Protein AF-A0A5C6BXF2-F1 (afdb_monomer_lite)

Secondary structure (DSSP, 8-state):
-----TTTTTTTT-TTS-TT--SSS-BGGGEE-SS--GGGGGT------TT--EEEEEETTTTEEEEEEPPHHHHHHHHHHHHHHHHHHTSPPPTTSBSSB-TTS-BSS-TT-TTTTHHHHHHHHHHHHHHHHHS-TTSS----GGG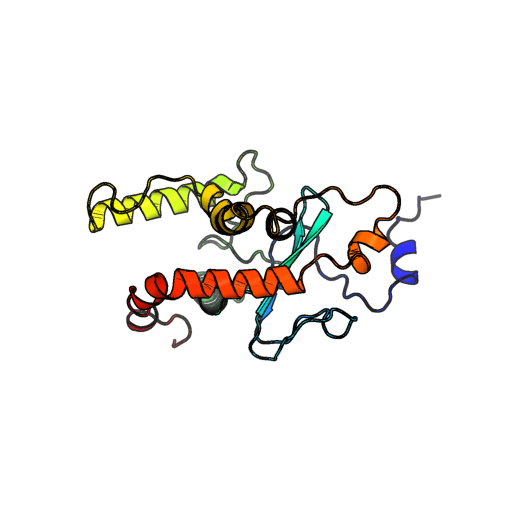GGHHHHHHHHTSGGGHHHHHHHTT-S---TT-HHIIIIIS--SHHHHHHHHHHHHHHHHHHHHTS--GGGT--TT--

Foldseek 3Di:
DDDDDPVVVVCVPDVPDPPPPDPDAAFVVQKDAQAFDPCPVVPQPADGGSHWIKGWDQDNVASFIAMETADPVRVLVLVLLQLVLCVLCVHHDDRPQHSDADSVRHHLQDPPDPCRNVSVQVVVQVVVVVCCVVVHHPPDDNDTPVCVLCVLLVVQVVDVVRNLLSCNSSSHDHQDPVDNCCNRPNPPSVVNVNHVSVVVVVVVCVVVVVPDPDPVVVDDSVVD

Organism: NCBI:txid2714739

pLDDT: mean 76.27, std 19.03, range [28.67, 95.69]

Structure (mmCIF, N/CA/C/O backbone):
data_AF-A0A5C6BXF2-F1
#
_entry.id   AF-A0A5C6BXF2-F1
#
loop_
_atom_site.group_PDB
_atom_site.id
_atom_site.type_symbol
_atom_site.label_atom_id
_atom_site.label_alt_id
_atom_site.label_comp_id
_atom_site.label_asym_id
_atom_site.label_entity_id
_atom_site.label_seq_id
_atom_site.pdbx_PDB_ins_code
_atom_site.Cartn_x
_atom_site.Cartn_y
_atom_site.Cartn_z
_atom_site.occupancy
_atom_sit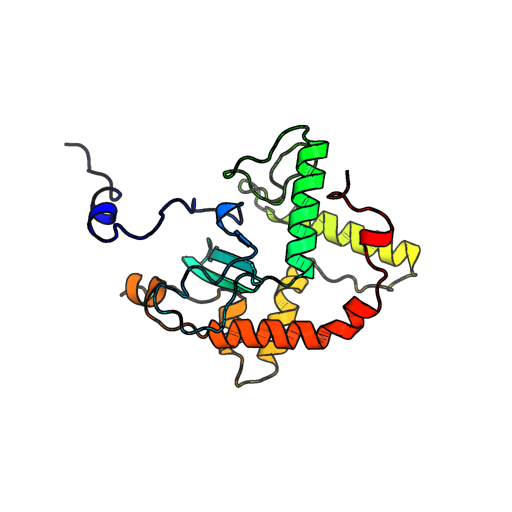e.B_iso_or_equiv
_atom_site.auth_seq_id
_atom_site.auth_comp_id
_atom_site.auth_asym_id
_atom_site.auth_atom_id
_atom_site.pdbx_PDB_model_num
ATOM 1 N N . MET A 1 1 ? 10.989 43.725 -12.428 1.00 33.06 1 MET A N 1
ATOM 2 C CA . MET A 1 1 ? 10.442 42.603 -13.225 1.00 33.06 1 MET A CA 1
ATOM 3 C C . MET A 1 1 ? 10.254 41.419 -12.292 1.00 33.06 1 MET A C 1
ATOM 5 O O . MET A 1 1 ? 11.215 41.108 -11.595 1.00 33.06 1 MET A O 1
ATOM 9 N N . PRO A 1 2 ? 9.061 40.811 -12.189 1.00 30.69 2 PRO A N 1
ATOM 10 C CA . PRO A 1 2 ? 8.882 39.664 -11.312 1.00 30.69 2 PRO A CA 1
ATOM 11 C C . PRO A 1 2 ? 9.532 38.418 -11.944 1.00 30.69 2 PRO A C 1
ATOM 13 O O . PRO A 1 2 ? 9.544 38.299 -13.173 1.00 30.69 2 PRO A O 1
ATOM 16 N N . PRO A 1 3 ? 10.082 37.493 -11.141 1.00 34.03 3 PRO A N 1
ATOM 17 C CA . PRO A 1 3 ? 10.634 36.247 -11.647 1.00 34.03 3 PRO A CA 1
ATOM 18 C C . PRO A 1 3 ? 9.481 35.325 -12.059 1.00 34.03 3 PRO A C 1
ATOM 20 O O . PRO A 1 3 ? 8.680 34.897 -11.229 1.00 34.03 3 PRO A O 1
ATOM 23 N N . GLY A 1 4 ? 9.394 35.046 -13.360 1.00 29.08 4 GLY A N 1
ATOM 24 C CA . GLY A 1 4 ? 8.495 34.041 -13.919 1.00 29.08 4 GLY A CA 1
ATOM 25 C C . GLY A 1 4 ? 8.751 32.685 -13.265 1.00 29.08 4 GLY A C 1
ATOM 26 O O . GLY A 1 4 ? 9.885 32.206 -13.227 1.00 29.08 4 GLY A O 1
ATOM 27 N N . SER A 1 5 ? 7.693 32.104 -12.711 1.00 35.91 5 SER A N 1
ATOM 28 C CA . SER A 1 5 ? 7.714 30.838 -11.995 1.00 35.91 5 SER A CA 1
ATOM 29 C C . SER A 1 5 ? 8.185 29.694 -12.897 1.00 35.91 5 SER A C 1
ATOM 31 O O . SER A 1 5 ? 7.810 29.570 -14.063 1.00 35.91 5 SER A O 1
ATOM 33 N N . SER A 1 6 ? 8.976 28.799 -12.313 1.00 38.53 6 SER A N 1
ATOM 34 C CA . SER A 1 6 ? 9.465 27.533 -12.875 1.00 38.53 6 SER A CA 1
ATOM 35 C C . SER A 1 6 ? 8.369 26.558 -13.343 1.00 38.53 6 SER A C 1
ATOM 37 O O . SER A 1 6 ? 8.683 25.510 -13.900 1.00 38.53 6 SER A O 1
ATOM 39 N N . LEU A 1 7 ? 7.096 26.911 -13.155 1.00 30.08 7 LEU A N 1
ATOM 40 C CA . LEU A 1 7 ? 5.918 26.172 -13.606 1.00 30.08 7 LEU A CA 1
ATOM 41 C C . LEU A 1 7 ? 5.683 26.297 -15.121 1.00 30.08 7 LEU A C 1
ATOM 43 O O . LEU A 1 7 ? 5.267 25.324 -15.741 1.00 30.08 7 LEU A O 1
ATOM 47 N N . ASN A 1 8 ? 6.030 27.431 -15.743 1.00 33.00 8 ASN A N 1
ATOM 48 C CA . ASN A 1 8 ? 5.707 27.678 -17.158 1.00 33.00 8 ASN A CA 1
ATOM 49 C C . ASN A 1 8 ? 6.619 26.952 -18.163 1.00 33.00 8 ASN A C 1
ATOM 51 O O . ASN A 1 8 ? 6.230 26.779 -19.309 1.00 33.00 8 ASN A O 1
ATOM 55 N N . ARG A 1 9 ? 7.814 26.490 -17.763 1.00 37.12 9 ARG A N 1
ATOM 56 C CA . ARG A 1 9 ? 8.707 25.721 -18.663 1.00 37.12 9 ARG A CA 1
ATOM 57 C C . ARG A 1 9 ? 8.464 24.209 -18.635 1.00 37.12 9 ARG A C 1
ATOM 59 O O . ARG A 1 9 ? 9.064 23.485 -19.419 1.00 37.12 9 ARG A O 1
ATOM 66 N N . LEU A 1 10 ? 7.618 23.719 -17.727 1.00 31.33 10 LEU A N 1
ATOM 67 C CA . LEU A 1 10 ? 7.317 22.289 -17.587 1.00 31.33 10 LEU A CA 1
ATOM 68 C C . LEU A 1 10 ? 6.048 21.874 -18.345 1.00 31.33 10 LEU A C 1
ATOM 70 O O . LEU A 1 10 ? 5.918 20.706 -18.700 1.00 31.33 10 LEU A O 1
ATOM 74 N N . SER A 1 11 ? 5.155 22.821 -18.645 1.00 32.53 11 SER A N 1
ATOM 75 C CA . SER A 1 11 ? 3.943 22.599 -19.443 1.00 32.53 11 SER A CA 1
ATOM 76 C C . SER A 1 11 ? 4.217 22.412 -20.938 1.00 32.53 11 SER A C 1
ATOM 78 O O . SER A 1 11 ? 3.457 21.728 -21.611 1.00 32.53 11 SER A O 1
ATOM 80 N N . GLU A 1 12 ? 5.302 22.986 -21.463 1.00 33.47 12 GLU A N 1
ATOM 81 C CA . GLU A 1 12 ? 5.635 22.917 -22.896 1.00 33.47 12 GLU A CA 1
ATOM 82 C C . GLU A 1 12 ? 6.301 21.593 -23.306 1.00 33.47 12 GLU A C 1
ATOM 84 O O . GLU A 1 12 ? 6.305 21.251 -24.484 1.00 33.47 12 GLU A O 1
ATOM 89 N N . ALA A 1 13 ? 6.836 20.818 -22.355 1.00 35.41 13 ALA A N 1
ATOM 90 C CA . ALA A 1 13 ? 7.603 19.608 -22.658 1.00 35.41 13 ALA A CA 1
ATOM 91 C C . ALA A 1 13 ? 6.793 18.295 -22.596 1.00 35.41 13 ALA A C 1
ATOM 93 O O . ALA A 1 13 ? 7.252 17.297 -23.143 1.00 35.41 13 ALA A O 1
ATOM 94 N N . TYR A 1 14 ? 5.616 18.261 -21.948 1.00 35.62 14 TYR A N 1
ATOM 95 C CA . TYR A 1 14 ? 4.889 17.002 -21.682 1.00 35.62 14 TYR A CA 1
ATOM 96 C C . TYR A 1 14 ? 3.354 17.170 -21.640 1.00 35.62 14 TYR A C 1
ATOM 98 O O . TYR A 1 14 ? 2.766 17.203 -20.557 1.00 35.62 14 TYR A O 1
ATOM 106 N N . PRO A 1 15 ? 2.673 17.240 -22.799 1.00 33.34 15 PRO A N 1
ATOM 107 C CA . PRO A 1 15 ? 1.217 17.413 -22.871 1.00 33.34 15 PRO A CA 1
ATOM 108 C C . PRO A 1 15 ? 0.394 16.153 -22.525 1.00 33.34 15 PRO A C 1
ATOM 110 O O . PRO A 1 15 ? -0.825 16.247 -22.415 1.00 33.34 15 PRO A O 1
ATOM 113 N N . SER A 1 16 ? 1.022 14.984 -22.345 1.00 34.75 16 SER A N 1
ATOM 114 C CA . SER A 1 16 ? 0.339 13.692 -22.150 1.00 34.75 16 SER A CA 1
ATOM 115 C C . SER A 1 16 ? 0.346 13.152 -20.715 1.00 34.75 16 SER A C 1
ATOM 117 O O . SER A 1 16 ? -0.236 12.100 -20.468 1.00 34.75 16 SER A O 1
ATOM 119 N N . VAL A 1 17 ? 0.971 13.845 -19.758 1.00 33.09 17 VAL A N 1
ATOM 120 C CA . VAL A 1 17 ? 1.009 13.406 -18.354 1.00 33.09 17 VAL A CA 1
ATOM 121 C C . VAL A 1 17 ? -0.112 14.111 -17.585 1.00 33.09 17 VAL A C 1
ATOM 123 O O . VAL A 1 17 ? -0.065 15.338 -17.474 1.00 33.09 17 VAL A O 1
ATOM 126 N N . PRO A 1 18 ? -1.100 13.400 -17.007 1.00 32.28 18 PRO A N 1
ATOM 127 C CA . PRO A 1 18 ? -2.081 14.013 -16.120 1.00 32.28 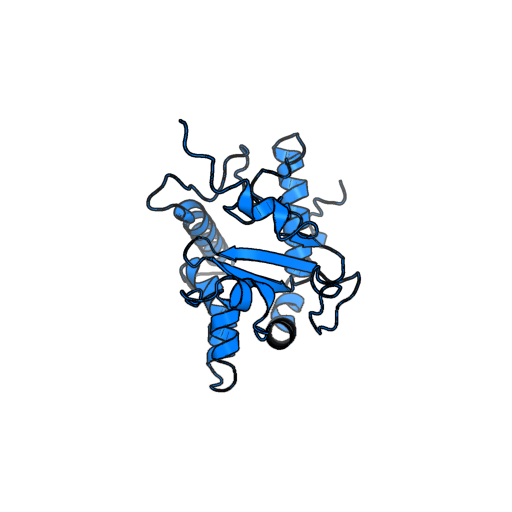18 PRO A CA 1
ATOM 128 C C . PRO A 1 18 ? -1.365 14.486 -14.848 1.00 32.28 18 PRO A C 1
ATOM 130 O O . PRO A 1 18 ? -1.091 13.719 -13.929 1.00 32.28 18 PRO A O 1
ATOM 133 N N . TRP A 1 19 ? -1.020 15.768 -14.780 1.00 33.59 19 TRP A N 1
ATOM 134 C CA . TRP A 1 19 ? -0.326 16.402 -13.653 1.00 33.59 19 TRP A CA 1
ATOM 135 C C . TRP A 1 19 ? -1.241 16.670 -12.443 1.00 33.59 19 TRP A C 1
ATOM 137 O O . TRP A 1 19 ? -1.036 17.621 -11.695 1.00 33.59 19 TRP A O 1
ATOM 147 N N . ALA A 1 20 ? -2.223 15.803 -12.195 1.00 28.67 20 ALA A N 1
ATOM 148 C CA . ALA A 1 20 ? -3.126 15.916 -11.051 1.00 28.67 20 ALA A CA 1
ATOM 149 C C . ALA A 1 20 ? -2.728 15.051 -9.843 1.00 28.67 20 ALA A C 1
ATOM 151 O O . ALA A 1 20 ? -3.487 14.998 -8.882 1.00 28.67 20 ALA A O 1
ATOM 152 N N . MET A 1 21 ? -1.550 14.414 -9.829 1.00 30.58 21 MET A N 1
ATOM 153 C CA . MET A 1 21 ? -1.022 13.895 -8.563 1.00 30.58 21 MET A CA 1
ATOM 154 C C . MET A 1 21 ? -0.411 15.050 -7.782 1.00 30.58 21 MET A C 1
ATOM 156 O O . MET A 1 21 ? 0.752 15.423 -7.978 1.00 30.58 21 MET A O 1
ATOM 160 N N . SER A 1 22 ? -1.230 15.623 -6.898 1.00 31.75 22 SER A N 1
ATOM 161 C CA . SER A 1 22 ? -0.747 16.449 -5.804 1.00 31.75 22 SER A CA 1
ATOM 162 C C . SER A 1 22 ? 0.415 15.709 -5.159 1.00 31.75 22 SER A C 1
ATOM 164 O O . SER A 1 22 ? 0.290 14.577 -4.691 1.00 31.75 22 SER A O 1
ATOM 166 N N . GLN A 1 23 ? 1.576 16.357 -5.130 1.00 39.84 23 GLN A N 1
ATOM 167 C CA . GLN A 1 23 ? 2.623 15.941 -4.217 1.00 39.84 23 GLN A CA 1
ATOM 168 C C . GLN A 1 23 ? 1.985 15.863 -2.826 1.00 39.84 23 GLN A C 1
ATOM 170 O O . GLN A 1 23 ? 1.147 16.697 -2.488 1.00 39.84 23 GLN A O 1
ATOM 175 N N . HIS A 1 24 ? 2.382 14.852 -2.055 1.00 46.56 24 HIS A N 1
ATOM 176 C CA . HIS A 1 24 ? 1.917 14.539 -0.702 1.00 46.56 24 HIS A CA 1
ATOM 177 C C . HIS A 1 24 ? 0.748 13.526 -0.622 1.00 46.56 24 HIS A C 1
ATOM 179 O O . HIS A 1 24 ? -0.410 13.912 -0.571 1.00 46.56 24 HIS A O 1
ATOM 185 N N . HIS A 1 25 ? 1.113 12.277 -0.288 1.00 51.12 25 HIS A N 1
ATOM 186 C CA . HIS A 1 25 ? 0.273 11.198 0.279 1.00 51.12 25 HIS A CA 1
ATOM 187 C C . HIS A 1 25 ? -0.447 10.295 -0.723 1.00 51.12 25 HIS A C 1
ATOM 189 O O . HIS A 1 25 ? -0.642 10.654 -1.871 1.00 51.12 25 HIS A O 1
ATOM 195 N N . VAL A 1 26 ? -0.802 9.088 -0.261 1.00 51.53 26 VAL A N 1
ATOM 196 C CA . VAL A 1 26 ? -1.759 8.220 -0.957 1.00 51.53 26 VAL A CA 1
ATOM 197 C C . VAL A 1 26 ? -3.137 8.857 -0.766 1.00 51.53 26 VAL A C 1
ATOM 199 O O . VAL A 1 26 ? -3.768 8.718 0.289 1.00 51.53 26 VAL A O 1
ATOM 202 N N . ASP A 1 27 ? -3.529 9.667 -1.738 1.00 62.91 27 ASP A N 1
ATOM 203 C CA . ASP A 1 27 ? -4.897 10.131 -1.935 1.00 62.91 27 ASP A CA 1
ATOM 204 C C . ASP A 1 27 ? -5.615 9.199 -2.926 1.00 62.91 27 ASP A C 1
ATOM 206 O O . ASP A 1 27 ? -5.062 8.181 -3.350 1.00 62.91 27 ASP A O 1
ATOM 210 N N . GLU A 1 28 ? -6.864 9.506 -3.273 1.00 57.78 28 GLU A N 1
ATOM 211 C CA . GLU A 1 28 ? -7.611 8.683 -4.233 1.00 57.78 28 GLU A CA 1
ATOM 212 C C . GLU A 1 28 ? -6.954 8.637 -5.620 1.00 57.78 28 GLU A C 1
ATOM 214 O O . GLU A 1 28 ? -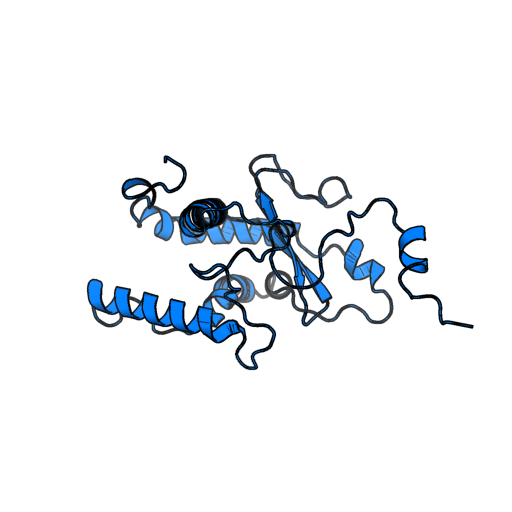7.154 7.673 -6.355 1.00 57.78 28 GLU A O 1
ATOM 219 N N . THR A 1 29 ? -6.138 9.634 -5.974 1.00 66.00 29 THR A N 1
ATOM 220 C CA . THR A 1 29 ? -5.470 9.711 -7.282 1.00 66.00 29 THR A CA 1
ATOM 221 C C . THR A 1 29 ? -4.277 8.765 -7.396 1.00 66.00 29 THR A C 1
ATOM 223 O O . THR A 1 29 ? -3.859 8.433 -8.504 1.00 66.00 29 THR A O 1
ATOM 226 N N . ALA A 1 30 ? -3.761 8.282 -6.263 1.00 79.06 30 ALA A N 1
ATOM 227 C CA . ALA A 1 30 ? -2.701 7.282 -6.217 1.00 79.06 30 ALA A CA 1
ATOM 228 C C . ALA A 1 30 ? -3.203 5.852 -6.493 1.00 79.06 30 ALA A C 1
ATOM 230 O O . ALA A 1 30 ? -2.382 4.943 -6.623 1.00 79.06 30 ALA A O 1
ATOM 231 N N . LEU A 1 31 ? -4.522 5.631 -6.556 1.00 87.81 31 LEU A N 1
ATOM 232 C CA . LEU A 1 31 ? -5.121 4.323 -6.809 1.00 87.81 31 LEU A CA 1
ATOM 233 C C . LEU A 1 31 ? -5.647 4.193 -8.235 1.00 87.81 31 LEU A C 1
ATOM 235 O O . LEU A 1 31 ? -6.328 5.069 -8.759 1.00 87.81 31 LEU A O 1
ATOM 239 N N . SER A 1 32 ? -5.408 3.033 -8.835 1.00 90.69 32 SER A N 1
ATOM 240 C CA . SER A 1 32 ? -5.998 2.636 -10.113 1.00 90.69 32 SER A CA 1
ATOM 241 C C . SER A 1 32 ? -6.608 1.254 -9.936 1.00 90.69 32 SER A C 1
ATOM 243 O O . SER A 1 32 ? -5.912 0.250 -10.045 1.00 90.69 32 SER A O 1
ATOM 245 N N . LEU A 1 33 ? -7.887 1.208 -9.557 1.00 92.31 33 LEU A N 1
ATOM 246 C CA . LEU A 1 33 ? -8.601 -0.037 -9.256 1.00 92.31 33 LEU A CA 1
ATOM 247 C C . LEU A 1 33 ? -9.282 -0.595 -10.509 1.00 92.31 33 LEU A C 1
ATOM 249 O O . LEU A 1 33 ? -9.758 0.198 -11.322 1.00 92.31 33 LEU A O 1
ATOM 253 N N . HIS A 1 34 ? -9.355 -1.926 -10.604 1.00 94.81 34 HIS A N 1
ATOM 254 C CA . HIS A 1 34 ? -10.053 -2.697 -11.649 1.00 94.81 34 HIS A CA 1
ATOM 255 C C . HIS A 1 34 ? -9.762 -2.195 -13.065 1.00 94.81 34 HIS A C 1
ATOM 257 O O . HIS A 1 34 ? -10.667 -1.820 -13.806 1.00 94.81 34 HIS A O 1
ATOM 263 N N . GLN A 1 35 ? -8.473 -2.101 -13.390 1.00 94.00 35 GLN A N 1
ATOM 264 C CA . GLN A 1 35 ? -7.998 -1.659 -14.696 1.00 94.00 35 GLN A CA 1
ATOM 265 C C . GLN A 1 35 ? -6.556 -2.125 -14.955 1.00 94.00 35 GLN A C 1
ATOM 267 O O . GLN A 1 35 ? -5.786 -2.337 -14.005 1.00 94.00 35 GLN A O 1
ATOM 272 N N . PRO A 1 36 ? -6.134 -2.202 -16.231 1.00 92.69 36 PRO A N 1
ATOM 273 C CA . PRO A 1 36 ? -4.745 -2.445 -16.570 1.00 92.69 36 PRO A CA 1
ATOM 274 C C . PRO A 1 36 ? -3.831 -1.363 -15.988 1.00 92.69 36 PRO A C 1
ATOM 276 O O . PRO A 1 36 ? -4.247 -0.217 -15.803 1.00 92.69 36 PRO A O 1
ATOM 279 N N . HIS A 1 37 ? -2.564 -1.698 -15.738 1.00 89.94 37 HIS A N 1
ATOM 280 C CA . HIS A 1 37 ? -1.601 -0.730 -15.212 1.00 89.94 37 HIS A CA 1
ATOM 281 C C . HIS A 1 37 ? -1.559 0.535 -16.090 1.00 89.94 37 HIS A C 1
ATOM 283 O O . HIS A 1 37 ? -1.410 0.406 -17.310 1.00 89.94 37 HIS A O 1
ATOM 289 N N . PRO A 1 38 ? -1.603 1.753 -15.512 1.00 86.50 38 PRO A N 1
ATOM 290 C CA . PRO A 1 38 ? -1.659 2.997 -16.288 1.00 86.50 38 PRO A CA 1
ATOM 291 C C . PRO A 1 38 ? -0.557 3.112 -17.352 1.00 86.50 38 PRO A C 1
ATOM 293 O O . PRO A 1 38 ? -0.821 3.451 -18.501 1.00 86.50 38 PRO A O 1
ATOM 296 N N . TRP A 1 39 ? 0.669 2.718 -17.001 1.00 84.38 39 TRP A N 1
ATOM 297 C CA . TRP A 1 39 ? 1.819 2.726 -17.914 1.00 84.38 39 TRP A CA 1
ATOM 298 C C . TRP A 1 39 ? 1.913 1.555 -18.903 1.00 84.38 39 TRP A C 1
ATOM 300 O O . TRP A 1 39 ? 2.827 1.550 -19.725 1.00 84.38 39 TRP A O 1
ATOM 310 N N . ALA A 1 40 ? 1.001 0.576 -18.886 1.00 82.19 40 ALA A N 1
ATOM 311 C CA . ALA A 1 40 ? 1.031 -0.521 -19.863 1.00 82.19 40 ALA A CA 1
ATOM 312 C C . ALA A 1 40 ? 0.892 0.005 -21.306 1.00 82.19 40 ALA A C 1
ATOM 314 O O . ALA A 1 40 ? 1.541 -0.485 -22.224 1.00 82.19 40 ALA A O 1
ATOM 315 N N . LYS A 1 41 ? 0.105 1.074 -21.496 1.00 75.56 41 LYS A N 1
ATOM 316 C CA . LYS A 1 41 ? -0.050 1.769 -22.788 1.00 75.56 41 LYS A CA 1
ATOM 317 C C . LYS A 1 41 ? 1.120 2.703 -23.126 1.00 75.56 41 LYS A C 1
ATOM 319 O O . LYS A 1 41 ? 1.213 3.170 -24.255 1.00 75.56 41 LYS A O 1
ATOM 324 N N . GLU A 1 42 ? 1.997 2.974 -22.162 1.00 73.12 42 GLU A N 1
ATOM 325 C CA . GLU A 1 42 ? 3.150 3.878 -22.281 1.00 73.12 42 GLU A CA 1
ATOM 326 C C . GLU A 1 42 ? 4.475 3.117 -22.489 1.00 73.12 42 GLU A C 1
ATOM 328 O O . GLU A 1 42 ? 5.543 3.722 -22.476 1.00 73.12 42 GLU A O 1
ATOM 333 N N . GLY A 1 43 ? 4.416 1.795 -22.699 1.00 71.00 43 GLY A N 1
ATOM 334 C CA . GLY A 1 43 ? 5.585 0.954 -22.983 1.00 71.00 43 GLY A CA 1
ATOM 335 C C . GLY A 1 43 ? 6.095 0.133 -21.798 1.00 71.00 43 GLY A C 1
ATOM 336 O O . GLY A 1 43 ? 7.132 -0.514 -21.918 1.00 71.00 43 GLY A O 1
ATOM 337 N N . LEU A 1 44 ? 5.387 0.116 -20.662 1.00 78.25 44 LEU A N 1
ATOM 338 C CA . LEU A 1 44 ? 5.697 -0.823 -19.585 1.00 78.25 44 LEU A CA 1
ATOM 339 C C . LEU A 1 44 ? 5.276 -2.242 -19.996 1.00 78.25 44 LEU A C 1
ATOM 341 O O . LEU A 1 44 ? 4.089 -2.566 -20.020 1.00 78.25 44 LEU A O 1
ATOM 345 N N . GLU A 1 45 ? 6.258 -3.095 -20.278 1.00 82.62 45 GLU A N 1
ATOM 346 C CA . GLU A 1 45 ? 6.055 -4.492 -20.675 1.00 82.62 45 GLU A CA 1
ATOM 347 C C . GLU A 1 45 ? 5.679 -5.369 -19.470 1.00 82.62 45 GLU A C 1
ATOM 349 O O . GLU A 1 45 ? 6.515 -6.043 -18.866 1.00 82.62 45 GLU A O 1
ATOM 354 N N . ILE A 1 46 ? 4.400 -5.344 -19.093 1.00 86.50 46 ILE A N 1
ATOM 355 C CA . ILE A 1 46 ? 3.834 -6.212 -18.056 1.00 86.50 46 ILE A CA 1
ATOM 356 C C . ILE A 1 46 ? 2.562 -6.899 -18.549 1.00 86.50 46 ILE A C 1
ATOM 358 O O . ILE A 1 46 ? 1.795 -6.338 -19.330 1.00 86.50 46 ILE A O 1
ATOM 362 N N . ALA A 1 47 ? 2.294 -8.097 -18.031 1.00 86.81 47 ALA A N 1
ATOM 363 C CA . ALA A 1 47 ? 0.981 -8.711 -18.160 1.00 86.81 47 ALA A CA 1
ATOM 364 C C . ALA A 1 47 ? 0.016 -8.028 -17.179 1.00 86.81 47 ALA A C 1
ATOM 366 O O . ALA A 1 47 ? 0.188 -8.142 -15.963 1.00 86.81 47 ALA A O 1
ATOM 367 N N . SER A 1 48 ? -0.975 -7.306 -17.706 1.00 90.00 48 SER A N 1
ATOM 368 C CA . SER A 1 48 ? -2.007 -6.647 -16.907 1.00 90.00 48 SER A CA 1
ATOM 369 C C . SER A 1 48 ? -3.376 -6.677 -17.590 1.00 90.00 48 SER A C 1
ATOM 371 O O . SER A 1 48 ? -3.456 -6.711 -18.818 1.00 90.00 48 SER A O 1
ATOM 373 N N . CYS A 1 49 ? -4.451 -6.686 -16.802 1.00 91.50 49 CYS A N 1
ATOM 374 C CA . CYS A 1 49 ? -5.831 -6.797 -17.268 1.00 91.50 49 CYS A CA 1
ATOM 375 C C . CYS A 1 49 ? -6.810 -5.939 -16.446 1.00 91.50 49 CYS A C 1
ATOM 377 O O . CYS A 1 49 ? -6.446 -5.348 -15.434 1.00 91.50 49 CYS A O 1
ATOM 379 N N . GLU A 1 50 ? -8.078 -5.917 -16.865 1.00 92.06 50 GLU A N 1
ATOM 380 C CA . GLU A 1 50 ? -9.172 -5.164 -16.222 1.00 92.06 50 GLU A CA 1
ATOM 381 C C . GLU A 1 50 ? -9.488 -5.608 -14.781 1.00 92.06 50 GLU A C 1
ATOM 383 O O . GLU A 1 50 ? -10.186 -4.909 -14.059 1.00 92.06 50 GLU A O 1
ATOM 388 N N . ASN A 1 51 ? -8.957 -6.746 -14.328 1.00 92.88 51 ASN A N 1
ATOM 389 C CA . ASN A 1 51 ? -9.128 -7.208 -12.948 1.00 92.88 51 ASN A CA 1
ATOM 390 C C . ASN A 1 51 ? -7.966 -6.798 -12.030 1.00 92.88 51 ASN A C 1
ATOM 392 O O . ASN A 1 51 ? -8.003 -7.079 -10.831 1.00 92.88 51 ASN A O 1
ATOM 396 N N . ASP A 1 52 ? -6.920 -6.165 -12.566 1.00 95.06 52 ASP A N 1
ATOM 397 C CA . ASP A 1 52 ? -5.806 -5.703 -11.747 1.00 95.06 52 ASP A CA 1
ATOM 398 C C . ASP A 1 52 ? -6.138 -4.409 -11.015 1.00 95.06 52 ASP A C 1
ATOM 400 O O . ASP A 1 52 ? -7.016 -3.634 -11.389 1.00 95.06 52 ASP A O 1
ATOM 404 N N . SER A 1 53 ? -5.403 -4.164 -9.936 1.00 95.69 53 SER A N 1
ATOM 405 C CA . SER A 1 53 ? -5.471 -2.916 -9.193 1.00 95.69 53 SER A CA 1
ATOM 406 C C . SER A 1 53 ? -4.075 -2.482 -8.782 1.00 95.69 53 SER A C 1
ATOM 408 O O . SER A 1 53 ? -3.214 -3.309 -8.482 1.00 95.69 53 SER A O 1
ATOM 410 N N . TRP A 1 54 ? -3.852 -1.175 -8.754 1.00 93.81 54 TRP A N 1
ATOM 411 C CA . TRP A 1 54 ? -2.524 -0.590 -8.625 1.00 93.81 54 TRP A CA 1
ATOM 412 C C . TRP A 1 54 ? -2.521 0.566 -7.636 1.00 93.81 54 TRP A C 1
ATOM 414 O O . TRP A 1 54 ? -3.504 1.296 -7.501 1.00 93.81 54 TRP A O 1
ATOM 424 N N . CYS A 1 55 ? -1.385 0.745 -6.970 1.00 91.44 55 CYS A N 1
ATOM 425 C CA . CYS A 1 55 ? -1.068 1.949 -6.218 1.00 91.44 55 CYS A CA 1
ATOM 426 C C . CYS A 1 55 ? 0.248 2.517 -6.739 1.00 91.44 55 CYS A C 1
ATOM 428 O O . CYS A 1 55 ? 1.239 1.789 -6.824 1.00 91.44 55 CYS A O 1
ATOM 430 N N . GLY A 1 56 ? 0.258 3.800 -7.086 1.00 86.75 56 GLY A N 1
ATOM 431 C CA . GLY A 1 56 ? 1.417 4.474 -7.655 1.00 86.75 56 GLY A CA 1
ATOM 432 C C . GLY A 1 56 ? 1.578 5.878 -7.102 1.00 86.75 56 GLY A C 1
ATOM 433 O O . GLY A 1 56 ? 0.632 6.658 -7.104 1.00 86.75 56 GLY A O 1
ATOM 434 N N . PHE A 1 57 ? 2.776 6.217 -6.624 1.00 80.56 57 PHE A N 1
ATOM 435 C CA . PHE A 1 57 ? 3.084 7.579 -6.178 1.00 80.56 57 PHE A CA 1
ATOM 436 C C . PHE A 1 57 ? 4.593 7.864 -6.129 1.00 80.56 57 PHE A C 1
ATOM 438 O O . PHE A 1 57 ? 5.436 6.963 -6.098 1.00 80.56 57 PHE A O 1
ATOM 445 N N . LEU A 1 58 ? 4.949 9.153 -6.079 1.00 77.06 58 LEU A N 1
ATOM 446 C CA . LEU A 1 58 ? 6.310 9.610 -5.785 1.00 77.06 58 LEU A CA 1
ATOM 447 C C . LEU A 1 58 ? 6.540 9.638 -4.274 1.00 77.06 58 LEU A C 1
ATOM 449 O O . LEU A 1 58 ? 5.845 10.337 -3.536 1.00 77.06 58 LEU A O 1
ATOM 453 N N . ARG A 1 59 ? 7.547 8.905 -3.796 1.00 74.88 59 ARG A N 1
ATOM 454 C CA . ARG A 1 59 ? 7.881 8.855 -2.373 1.00 74.88 59 ARG A CA 1
ATOM 455 C C . ARG A 1 59 ? 8.443 10.207 -1.901 1.00 74.88 59 ARG A C 1
ATOM 457 O O . ARG A 1 59 ? 9.570 10.525 -2.266 1.00 74.88 59 ARG A O 1
ATOM 464 N N . PRO A 1 60 ? 7.790 10.937 -0.977 1.00 69.62 60 PRO A N 1
ATOM 465 C CA . PRO A 1 60 ? 8.171 12.321 -0.655 1.00 69.62 60 PRO A CA 1
ATOM 466 C C . PRO A 1 60 ? 9.593 12.513 -0.116 1.00 69.62 60 PRO A C 1
ATOM 468 O O . PRO A 1 60 ? 10.196 13.562 -0.285 1.00 69.62 60 PRO A O 1
ATOM 471 N N . LYS A 1 61 ? 10.142 11.509 0.578 1.00 71.62 61 LYS A N 1
ATOM 472 C CA . LYS A 1 61 ? 11.493 11.599 1.155 1.00 71.62 61 LYS A CA 1
ATOM 473 C C . LYS A 1 61 ? 12.598 11.392 0.110 1.00 71.62 61 LYS A C 1
ATOM 475 O O . LYS A 1 61 ? 13.736 11.767 0.366 1.00 71.62 61 LYS A O 1
ATOM 480 N N . THR A 1 62 ? 12.304 10.722 -1.000 1.00 69.69 62 THR A N 1
ATOM 481 C CA . THR A 1 62 ? 13.321 10.323 -1.984 1.00 69.69 62 THR A CA 1
ATOM 482 C C . THR A 1 62 ? 12.988 10.740 -3.405 1.00 69.69 62 THR A C 1
ATOM 484 O O . THR A 1 62 ? 13.821 10.513 -4.263 1.00 69.69 62 THR A O 1
ATOM 487 N N . ASP A 1 63 ? 11.804 11.287 -3.684 1.00 71.69 63 ASP A N 1
ATOM 488 C CA . ASP A 1 63 ? 11.275 11.541 -5.035 1.00 71.69 63 ASP A CA 1
ATOM 489 C C . ASP A 1 63 ? 11.346 10.321 -5.966 1.00 71.69 63 ASP A C 1
ATOM 491 O O . ASP A 1 63 ? 11.341 10.422 -7.192 1.00 71.69 63 ASP A O 1
ATOM 495 N N . VAL A 1 64 ? 11.425 9.136 -5.366 1.00 76.88 64 VAL A N 1
ATOM 496 C CA . VAL A 1 64 ? 11.475 7.866 -6.071 1.00 76.88 64 VAL A CA 1
ATOM 497 C C . VAL A 1 64 ? 10.047 7.450 -6.380 1.00 76.88 64 VAL A C 1
ATOM 499 O O . VAL A 1 64 ? 9.233 7.330 -5.465 1.00 76.88 64 VAL A O 1
ATOM 502 N N . VAL A 1 65 ? 9.758 7.205 -7.657 1.00 80.50 65 VAL A N 1
ATOM 503 C CA . VAL A 1 65 ? 8.488 6.602 -8.059 1.00 80.50 65 VAL A CA 1
ATOM 504 C C . VAL A 1 65 ? 8.418 5.157 -7.581 1.00 80.50 65 VAL A C 1
ATOM 506 O O . VAL A 1 65 ? 9.388 4.403 -7.706 1.00 80.50 65 VAL A O 1
ATOM 509 N N . GLY A 1 66 ? 7.280 4.802 -6.999 1.00 84.38 66 GLY A N 1
ATOM 510 C CA . GLY A 1 66 ? 6.933 3.440 -6.640 1.00 84.38 66 GLY A CA 1
ATOM 511 C C . GLY A 1 66 ? 5.591 3.071 -7.246 1.00 84.38 66 GLY A C 1
ATOM 512 O O . GLY A 1 66 ? 4.675 3.893 -7.243 1.00 84.38 66 GLY A O 1
ATOM 513 N N . TRP A 1 67 ? 5.516 1.845 -7.750 1.00 89.31 67 TRP A N 1
ATOM 514 C CA . TRP A 1 67 ? 4.282 1.196 -8.162 1.00 89.31 67 TRP A CA 1
ATOM 515 C C . TRP A 1 67 ? 4.178 -0.151 -7.467 1.00 89.31 67 TRP A C 1
ATOM 517 O O . TRP A 1 67 ? 5.179 -0.850 -7.300 1.00 89.31 67 TRP A O 1
ATOM 527 N N . TRP A 1 68 ? 2.960 -0.502 -7.077 1.00 92.25 68 TRP A N 1
ATOM 528 C CA . TRP A 1 68 ? 2.640 -1.762 -6.425 1.00 92.25 68 TRP A CA 1
ATOM 529 C C . TRP A 1 68 ? 1.354 -2.325 -7.015 1.00 92.25 68 TRP A C 1
ATOM 531 O O . TRP A 1 68 ? 0.362 -1.604 -7.144 1.00 92.25 68 TRP A O 1
ATOM 541 N N . TRP A 1 69 ? 1.364 -3.621 -7.315 1.00 95.12 69 TRP A N 1
ATOM 542 C CA . TRP A 1 69 ? 0.138 -4.379 -7.535 1.00 95.12 69 TRP A CA 1
ATOM 543 C C . TRP A 1 69 ? -0.602 -4.514 -6.201 1.00 95.12 69 TRP A C 1
ATOM 545 O O . TRP A 1 69 ? 0.005 -4.844 -5.176 1.00 95.12 69 TRP A O 1
ATOM 555 N N . LEU A 1 70 ? -1.897 -4.215 -6.193 1.00 93.88 70 LEU A N 1
ATOM 556 C CA . LEU A 1 70 ? -2.753 -4.331 -5.021 1.00 93.88 70 LEU A CA 1
ATOM 557 C C . LEU A 1 70 ? -3.419 -5.697 -5.011 1.00 93.88 70 LEU A C 1
ATOM 559 O O . LEU A 1 70 ? -4.098 -6.082 -5.958 1.00 93.88 70 LEU A O 1
ATOM 563 N N . TRP A 1 71 ? -3.250 -6.411 -3.903 1.00 93.50 71 TRP A N 1
ATOM 564 C CA . TRP A 1 71 ? -3.897 -7.700 -3.706 1.00 93.50 71 TRP A CA 1
ATOM 565 C C . TRP A 1 71 ? -5.417 -7.537 -3.638 1.00 93.50 71 TRP A C 1
ATOM 567 O O . TRP A 1 71 ? -5.872 -6.528 -3.089 1.00 93.50 71 TRP A O 1
ATOM 577 N N . PRO A 1 72 ? -6.201 -8.528 -4.098 1.00 90.38 72 PRO A N 1
ATOM 578 C CA . PRO A 1 72 ? -7.659 -8.509 -3.985 1.00 90.38 72 PRO A CA 1
ATOM 579 C C . PRO A 1 72 ? -8.152 -8.175 -2.569 1.00 90.38 72 PRO A C 1
ATOM 581 O O . PRO A 1 72 ? -9.035 -7.336 -2.407 1.00 90.38 72 PRO A O 1
ATOM 584 N N . GLU A 1 73 ? -7.507 -8.731 -1.539 1.00 88.75 73 GLU A N 1
ATOM 585 C CA . GLU A 1 73 ? -7.803 -8.455 -0.129 1.00 88.75 73 GLU A CA 1
ATOM 586 C C . GLU A 1 73 ? -7.579 -6.976 0.219 1.00 88.75 73 GLU A C 1
ATOM 588 O O . GLU A 1 73 ? -8.376 -6.354 0.919 1.00 88.75 73 GLU A O 1
ATOM 593 N N . THR A 1 74 ? -6.500 -6.378 -0.295 1.00 89.38 74 THR A N 1
ATOM 594 C CA . THR A 1 74 ? -6.204 -4.953 -0.075 1.00 89.38 74 THR A CA 1
ATOM 595 C C . THR A 1 74 ? -7.229 -4.065 -0.775 1.00 89.38 74 THR A C 1
ATOM 597 O O . THR A 1 74 ? -7.691 -3.091 -0.183 1.00 89.38 74 THR A O 1
ATOM 600 N N . VAL A 1 75 ? -7.595 -4.398 -2.017 1.00 91.25 75 VAL A N 1
ATOM 601 C CA . VAL A 1 75 ? -8.606 -3.664 -2.795 1.00 91.25 75 VAL A CA 1
ATOM 602 C C . VAL A 1 75 ? -9.945 -3.681 -2.068 1.00 91.25 75 VAL A C 1
ATOM 604 O O . VAL A 1 75 ? -10.541 -2.625 -1.856 1.00 91.25 75 VAL A O 1
ATOM 607 N N . GLN A 1 76 ? -10.370 -4.860 -1.617 1.00 87.00 76 GLN A N 1
ATOM 608 C CA . GLN A 1 76 ? -11.604 -5.042 -0.866 1.00 87.00 76 GLN A CA 1
ATOM 609 C C . GLN A 1 76 ? -11.607 -4.201 0.421 1.00 87.00 76 GLN A C 1
ATOM 611 O O . GLN A 1 76 ? -12.524 -3.409 0.642 1.00 87.00 76 GLN A O 1
ATOM 616 N N . LEU A 1 77 ? -10.547 -4.282 1.235 1.00 86.88 77 LEU A N 1
ATOM 617 C CA . LEU A 1 77 ? -10.429 -3.496 2.470 1.00 86.88 77 LEU A CA 1
ATOM 618 C C . LEU A 1 77 ? -10.431 -1.984 2.215 1.00 86.88 77 LEU A C 1
ATOM 620 O O . LEU A 1 77 ? -11.003 -1.227 3.001 1.00 86.88 77 LEU A O 1
ATOM 624 N N . VAL A 1 78 ? -9.808 -1.529 1.126 1.00 87.62 78 VAL A N 1
ATOM 625 C CA . VAL A 1 78 ? -9.822 -0.122 0.707 1.00 87.62 78 VAL A CA 1
ATOM 626 C C . VAL A 1 78 ? -11.234 0.334 0.342 1.00 87.62 78 VAL A C 1
ATOM 628 O O . VAL A 1 78 ? -11.669 1.396 0.795 1.00 87.62 78 VAL A O 1
ATOM 631 N N . GLN A 1 79 ? -11.956 -0.460 -0.449 1.00 88.94 79 GLN A N 1
ATOM 632 C CA . GLN A 1 79 ? -13.326 -0.151 -0.859 1.00 88.94 79 GLN A CA 1
ATOM 633 C C . GLN A 1 79 ? -14.267 -0.105 0.350 1.00 88.94 79 GLN A C 1
ATOM 635 O O . GLN A 1 79 ? -15.038 0.844 0.498 1.00 88.94 79 GLN A O 1
ATOM 640 N N . TRP A 1 80 ? -14.143 -1.064 1.268 1.00 86.94 80 TRP A N 1
ATOM 641 C CA . TRP A 1 80 ? -14.897 -1.082 2.523 1.00 86.94 80 TRP A CA 1
ATOM 642 C C . TRP A 1 80 ? -14.607 0.112 3.399 1.00 86.94 80 TRP A C 1
ATOM 644 O O . TRP A 1 80 ? -15.527 0.749 3.909 1.00 86.94 80 TRP A O 1
ATOM 654 N N . TRP A 1 81 ? -13.323 0.411 3.578 1.00 86.06 81 TRP A N 1
ATOM 655 C CA . TRP A 1 81 ? -12.893 1.546 4.368 1.00 86.06 81 TRP A CA 1
ATOM 656 C C . TRP A 1 81 ? -13.509 2.839 3.836 1.00 86.06 81 TRP A C 1
ATOM 658 O O . TRP A 1 81 ? -14.039 3.621 4.623 1.00 86.06 81 TRP A O 1
ATOM 668 N N . LYS A 1 82 ? -13.487 3.042 2.513 1.00 87.62 82 LYS A N 1
ATOM 669 C CA . LYS A 1 82 ? -14.112 4.202 1.874 1.00 87.62 82 LYS A CA 1
ATOM 670 C C . LYS A 1 82 ? -15.613 4.259 2.167 1.00 87.62 82 LYS A C 1
ATOM 672 O O . LYS A 1 82 ? -16.067 5.256 2.722 1.00 87.62 82 LYS A O 1
ATOM 677 N N . ALA A 1 83 ? -16.356 3.192 1.876 1.00 88.38 83 ALA A N 1
ATOM 678 C CA . ALA A 1 83 ? -17.807 3.161 2.070 1.00 88.38 83 ALA A CA 1
ATOM 679 C C . ALA A 1 83 ? -18.217 3.386 3.539 1.00 88.38 83 ALA A C 1
ATOM 681 O O . ALA A 1 83 ? -19.101 4.189 3.846 1.00 88.38 83 ALA A O 1
ATOM 682 N N . ASP A 1 84 ? -17.539 2.722 4.477 1.00 87.19 84 ASP A N 1
ATOM 683 C CA . ASP A 1 84 ? -17.783 2.883 5.910 1.00 87.19 84 ASP A CA 1
ATOM 684 C C . ASP A 1 84 ? -17.450 4.296 6.406 1.00 87.19 84 ASP A C 1
ATOM 686 O O . ASP A 1 84 ? -18.196 4.870 7.208 1.00 87.19 84 ASP A O 1
ATOM 690 N N . LEU A 1 85 ? -16.365 4.886 5.909 1.00 87.81 85 LEU A N 1
ATOM 691 C CA . LEU A 1 85 ? -15.970 6.238 6.268 1.00 87.81 85 LEU A CA 1
ATOM 692 C C . LEU A 1 85 ? -16.955 7.280 5.723 1.00 87.81 85 LEU A C 1
ATOM 694 O O . LEU A 1 85 ? -17.370 8.153 6.483 1.00 87.81 85 LEU A O 1
ATOM 698 N N . GLU A 1 86 ? -17.387 7.172 4.466 1.00 91.06 86 GLU A N 1
ATOM 699 C CA . GLU A 1 86 ? -18.396 8.065 3.873 1.00 91.06 86 GLU A CA 1
ATOM 700 C C . GLU A 1 86 ? -19.720 8.013 4.643 1.00 91.06 86 GLU A C 1
ATOM 702 O O . GLU A 1 86 ? -20.291 9.056 4.978 1.00 91.06 86 GLU A O 1
ATOM 707 N N . ARG A 1 87 ? -20.159 6.809 5.032 1.00 89.81 87 ARG A N 1
ATOM 708 C CA . ARG A 1 87 ? -21.338 6.601 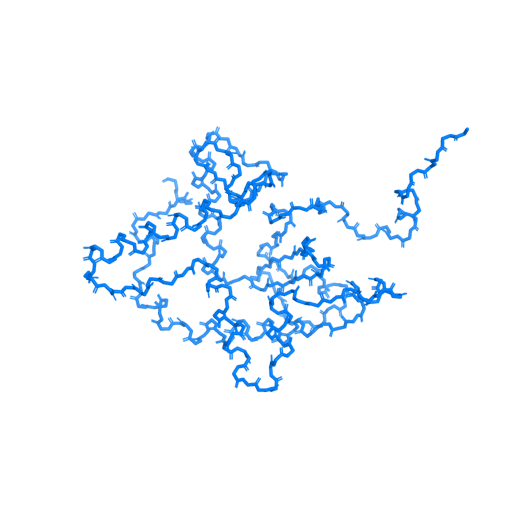5.886 1.00 89.81 87 ARG A CA 1
ATOM 709 C C . ARG A 1 87 ? -21.194 7.287 7.245 1.00 89.81 87 ARG A C 1
ATOM 711 O O . ARG A 1 87 ? -22.117 7.969 7.691 1.00 89.81 87 ARG A O 1
ATOM 718 N N . ARG A 1 88 ? -20.043 7.148 7.910 1.00 88.62 88 ARG A N 1
ATOM 719 C CA . ARG A 1 88 ? -19.784 7.785 9.218 1.00 88.62 88 ARG A CA 1
ATOM 720 C C . ARG A 1 88 ? -19.677 9.306 9.119 1.00 88.62 88 ARG A C 1
ATOM 722 O O . ARG A 1 88 ? -20.175 10.002 10.001 1.00 88.62 88 ARG A O 1
ATOM 729 N N . LEU A 1 89 ? -19.047 9.813 8.059 1.00 90.88 89 LEU A N 1
ATOM 730 C CA . LEU A 1 89 ? -18.901 11.247 7.798 1.00 90.88 89 LEU A CA 1
ATOM 731 C C . LEU A 1 89 ? -20.175 11.883 7.235 1.00 90.88 89 LEU A C 1
ATOM 733 O O . LEU A 1 89 ? -20.281 13.109 7.241 1.00 90.88 89 LEU A O 1
ATOM 737 N N . LYS A 1 90 ? -21.131 11.068 6.775 1.00 92.50 90 LYS A N 1
ATOM 738 C CA . LYS A 1 90 ? -22.381 11.491 6.130 1.00 92.50 90 LYS A CA 1
ATOM 739 C C . LYS A 1 90 ? -22.138 12.377 4.904 1.00 92.50 90 LYS A C 1
ATOM 741 O O . LYS A 1 90 ? -22.871 13.335 4.665 1.00 92.50 90 LYS A O 1
ATOM 746 N N . ARG A 1 91 ? -21.079 12.079 4.151 1.00 92.00 91 ARG A N 1
ATOM 747 C CA . ARG A 1 91 ? -20.713 12.754 2.899 1.00 92.00 91 ARG A CA 1
ATOM 748 C C . ARG A 1 91 ? -19.748 11.886 2.088 1.00 92.00 91 ARG A C 1
ATOM 750 O O . ARG A 1 91 ? -19.008 11.114 2.699 1.00 92.00 91 ARG A O 1
ATOM 757 N N . PRO A 1 92 ? -19.679 12.067 0.761 1.00 89.75 92 PRO A N 1
ATOM 758 C CA . PRO A 1 92 ? -18.616 11.468 -0.036 1.00 89.75 92 PRO A CA 1
ATOM 759 C C . PRO A 1 92 ? -17.237 12.016 0.363 1.00 89.75 92 PRO A C 1
ATOM 761 O O . PRO A 1 92 ? -17.112 13.158 0.843 1.00 89.75 92 PRO A O 1
ATOM 764 N N . LEU A 1 93 ? -16.200 11.206 0.149 1.00 86.25 93 LEU A N 1
ATOM 765 C CA . LEU A 1 93 ? -14.817 11.669 0.209 1.00 86.25 93 LEU A CA 1
ATOM 766 C C . LEU A 1 93 ? -14.519 12.527 -1.019 1.00 86.25 93 LEU A C 1
ATOM 768 O O . LEU A 1 93 ? -14.958 12.243 -2.133 1.00 86.25 93 LEU A O 1
ATOM 772 N N . LYS A 1 94 ? -13.780 13.614 -0.814 1.00 84.75 94 LYS A N 1
ATOM 773 C CA . LYS A 1 94 ? -13.261 14.420 -1.918 1.00 84.75 94 LYS A CA 1
ATOM 774 C C . LYS A 1 94 ? -12.012 13.737 -2.461 1.00 84.75 94 LYS A C 1
ATOM 776 O O . LYS A 1 94 ? -11.198 13.251 -1.684 1.00 84.75 94 LYS A O 1
ATOM 781 N N . SER A 1 95 ? -11.793 13.826 -3.767 1.00 77.88 95 SER A N 1
ATOM 782 C CA . SER A 1 95 ? -10.595 13.274 -4.418 1.00 77.88 95 SER A CA 1
ATOM 783 C C . SER A 1 95 ? -9.276 13.813 -3.848 1.00 77.88 95 SER A C 1
ATOM 785 O O . SER A 1 95 ? -8.267 13.119 -3.858 1.00 77.88 95 SER A O 1
ATOM 787 N N . SER A 1 96 ? -9.287 15.041 -3.318 1.00 78.62 96 SER A N 1
ATOM 788 C CA . SER A 1 96 ? -8.134 15.682 -2.673 1.00 78.62 96 SER A CA 1
ATOM 789 C C . SER A 1 96 ? -7.910 15.259 -1.215 1.00 78.62 96 SER A C 1
ATOM 791 O O . SER A 1 96 ? -6.965 15.723 -0.577 1.00 78.62 96 SER A O 1
ATOM 793 N N . GLU A 1 97 ? -8.827 14.493 -0.619 1.00 81.94 97 GLU A N 1
ATOM 794 C CA . GLU A 1 97 ? -8.666 13.988 0.742 1.00 81.94 97 GLU A CA 1
ATOM 795 C C . GLU A 1 97 ? -7.783 12.744 0.754 1.00 81.94 97 GLU A C 1
ATOM 797 O O . GLU A 1 97 ? -7.752 11.944 -0.180 1.00 81.94 97 GLU A O 1
ATOM 802 N N . ARG A 1 98 ? -7.058 12.554 1.859 1.00 80.88 98 ARG A N 1
ATOM 803 C CA . ARG A 1 98 ? -6.310 11.314 2.057 1.00 80.88 98 ARG A CA 1
ATOM 804 C C . ARG A 1 98 ? -7.274 10.177 2.298 1.00 80.88 98 ARG A C 1
ATOM 806 O O . ARG A 1 98 ? -8.283 10.344 2.972 1.00 80.88 98 ARG A O 1
ATOM 813 N N . MET A 1 99 ? -6.870 8.990 1.877 1.00 78.12 99 MET A N 1
ATOM 814 C CA . MET A 1 99 ? -7.662 7.791 2.114 1.00 78.12 99 MET A CA 1
ATOM 815 C C . MET A 1 99 ? -7.859 7.488 3.605 1.00 78.12 99 MET A C 1
ATOM 817 O O . MET A 1 99 ? -8.951 7.145 4.052 1.00 78.12 99 MET A O 1
ATOM 821 N N . LEU A 1 100 ? -6.794 7.602 4.404 1.00 85.12 100 LEU A N 1
ATOM 822 C CA . LEU A 1 100 ? -6.807 7.185 5.807 1.00 85.12 100 LEU A CA 1
ATOM 823 C C . LEU A 1 100 ? -7.128 8.375 6.716 1.00 85.12 100 LEU A C 1
ATOM 825 O O . LEU A 1 100 ? -6.231 9.105 7.153 1.00 85.12 100 LEU A O 1
ATOM 829 N N . LEU A 1 101 ? -8.420 8.546 7.007 1.00 87.62 101 LEU A N 1
ATOM 830 C CA . LEU A 1 101 ? -8.951 9.581 7.896 1.00 87.62 101 LEU A CA 1
ATOM 831 C C . LEU A 1 101 ? -9.395 9.016 9.257 1.00 87.62 101 LEU A C 1
ATOM 833 O O . LEU A 1 101 ? -9.541 7.814 9.473 1.00 87.62 101 LEU A O 1
ATOM 837 N N . THR A 1 102 ? -9.604 9.897 10.225 1.00 86.56 102 THR A N 1
ATOM 838 C CA . THR A 1 102 ? -10.323 9.592 11.462 1.00 86.56 102 THR A CA 1
ATOM 839 C C . THR A 1 102 ? -11.829 9.551 11.198 1.00 86.56 102 THR A C 1
ATOM 841 O O . THR A 1 102 ? -12.311 10.039 10.180 1.00 86.56 102 THR A O 1
ATOM 844 N N . SER A 1 103 ? -12.609 9.057 12.163 1.00 83.31 103 SER A N 1
ATOM 845 C CA . SER A 1 103 ? -14.080 9.113 12.111 1.00 83.31 103 SER A CA 1
ATOM 846 C C . SER A 1 103 ? -14.649 10.538 12.081 1.00 83.31 103 SER A C 1
ATOM 848 O O . SER A 1 103 ? -15.832 10.712 11.831 1.00 83.31 103 SER A O 1
ATOM 850 N N . THR A 1 104 ? -13.822 11.548 12.356 1.00 85.56 104 THR A N 1
ATOM 851 C CA . THR A 1 104 ? -14.161 12.975 12.268 1.00 85.56 104 THR A CA 1
ATOM 852 C C . THR A 1 104 ? -13.671 13.618 10.967 1.00 85.56 104 THR A C 1
ATOM 854 O O . THR A 1 104 ? -13.794 14.827 10.802 1.00 85.56 104 THR A O 1
ATOM 857 N N . GLY A 1 105 ? -13.074 12.838 10.059 1.00 86.50 105 GLY A N 1
ATOM 858 C CA . GLY A 1 105 ? -12.601 13.301 8.752 1.00 86.50 105 GLY A CA 1
ATOM 859 C C . GLY A 1 105 ? -11.222 13.962 8.775 1.00 86.50 105 GLY A C 1
ATOM 860 O O . GLY A 1 105 ? -10.813 14.558 7.787 1.00 86.50 105 GLY A O 1
ATOM 861 N N . SER A 1 106 ? -10.484 13.886 9.885 1.00 88.50 106 SER A N 1
ATOM 862 C CA . SER A 1 106 ? -9.120 14.425 9.971 1.00 88.50 106 SER A CA 1
ATOM 863 C C . SER A 1 106 ? -8.097 13.415 9.451 1.00 88.50 106 SER A C 1
ATOM 865 O O . SER A 1 106 ? -8.277 12.215 9.627 1.00 88.50 106 SER A O 1
ATOM 867 N N . ASN A 1 107 ? -6.980 13.870 8.879 1.00 87.56 107 ASN A N 1
ATOM 868 C CA . ASN A 1 107 ? -5.930 12.963 8.403 1.00 87.56 107 ASN A CA 1
ATOM 869 C C . ASN A 1 107 ? -5.349 12.110 9.542 1.00 87.56 107 ASN A C 1
ATOM 871 O O . ASN A 1 107 ? -4.958 12.628 10.592 1.00 87.56 107 ASN A O 1
ATOM 875 N N . LEU A 1 108 ? -5.236 10.796 9.319 1.00 85.81 108 LEU A N 1
ATOM 876 C CA . LEU A 1 108 ? -4.618 9.898 10.294 1.00 85.81 108 LEU A CA 1
ATOM 877 C C . LEU A 1 108 ? -3.100 10.134 10.389 1.00 85.81 108 LEU A C 1
ATOM 879 O O . LEU A 1 108 ? -2.531 10.086 11.484 1.00 85.81 108 LEU A O 1
ATOM 883 N N . TYR A 1 109 ? -2.469 10.448 9.252 1.00 84.88 109 TYR A N 1
ATOM 884 C CA . TYR A 1 109 ? -1.101 10.963 9.177 1.00 84.88 109 TYR A CA 1
ATOM 885 C C . TYR A 1 109 ? -1.088 12.477 9.424 1.00 84.88 109 TYR A C 1
ATOM 887 O O . TYR A 1 109 ? -1.814 13.214 8.760 1.00 84.88 109 TYR A O 1
ATOM 895 N N . ARG A 1 110 ? -0.251 12.950 10.354 1.00 84.62 110 ARG A N 1
ATOM 896 C CA . ARG A 1 110 ? -0.222 14.361 10.781 1.00 84.62 110 ARG A CA 1
ATOM 897 C C . ARG A 1 110 ? 1.046 15.070 10.306 1.00 84.62 110 ARG A C 1
ATOM 899 O O . ARG A 1 110 ? 2.058 14.990 10.995 1.00 84.62 110 ARG A O 1
ATOM 906 N N . ASP A 1 111 ? 0.990 15.784 9.183 1.00 79.44 111 ASP A N 1
ATOM 907 C CA . ASP A 1 111 ? 2.184 16.390 8.552 1.00 79.44 111 ASP A CA 1
ATOM 908 C C . ASP A 1 111 ? 2.941 17.356 9.456 1.00 79.44 111 ASP A C 1
ATOM 910 O O . ASP A 1 111 ? 4.167 17.367 9.475 1.00 79.44 111 ASP A O 1
ATOM 914 N N . SER A 1 112 ? 2.206 18.148 10.235 1.00 82.50 112 SER A N 1
ATOM 915 C CA . SER A 1 112 ? 2.774 19.137 11.151 1.00 82.50 112 SER A CA 1
ATOM 916 C C . SER A 1 112 ? 3.390 18.518 12.410 1.00 82.50 112 SER A C 1
ATOM 918 O O . SER A 1 112 ? 3.957 19.229 13.237 1.00 82.50 112 SER A O 1
ATOM 920 N N . SER A 1 113 ? 3.279 17.198 12.596 1.00 85.00 113 SER A N 1
ATOM 921 C CA . SER A 1 113 ? 3.770 16.516 13.787 1.00 85.00 113 SER A CA 1
ATOM 922 C C . SER A 1 113 ? 5.145 15.899 13.563 1.00 85.00 113 SER A C 1
ATOM 924 O O . SER A 1 113 ? 5.355 15.125 12.631 1.00 85.00 113 SER A O 1
ATOM 926 N N . ARG A 1 114 ? 6.048 16.100 14.532 1.00 83.44 114 ARG A N 1
ATOM 927 C CA . ARG A 1 114 ? 7.328 15.372 14.615 1.00 83.44 114 ARG A CA 1
ATOM 928 C C . ARG A 1 114 ? 7.141 13.845 14.678 1.00 83.44 114 ARG A C 1
ATOM 930 O O . ARG A 1 114 ? 8.040 13.108 14.298 1.00 83.44 114 ARG A O 1
ATOM 937 N N . ASN A 1 115 ? 5.958 13.388 15.106 1.00 83.19 115 ASN A N 1
ATOM 938 C CA . ASN A 1 115 ? 5.549 11.985 15.167 1.00 83.19 115 ASN A CA 1
ATOM 939 C C . ASN A 1 115 ? 4.325 11.732 14.269 1.00 83.19 115 ASN A C 1
ATOM 941 O O . ASN A 1 115 ? 3.306 11.203 14.727 1.00 83.19 115 ASN A O 1
ATOM 945 N N . ALA A 1 116 ? 4.409 12.119 12.994 1.00 83.75 116 ALA A N 1
ATOM 946 C CA . ALA A 1 116 ? 3.303 12.081 12.034 1.00 83.75 116 ALA A CA 1
ATOM 947 C C . ALA A 1 116 ? 2.580 10.723 11.925 1.00 83.75 116 ALA A C 1
ATOM 949 O O . ALA A 1 116 ? 1.371 10.687 11.699 1.00 83.75 116 ALA A O 1
ATOM 950 N N . GLN A 1 117 ? 3.296 9.616 12.158 1.00 84.44 117 GLN A N 1
ATOM 951 C CA . GLN A 1 117 ? 2.781 8.241 12.079 1.00 84.44 117 GLN A CA 1
ATOM 952 C C . GLN A 1 117 ? 2.217 7.691 13.399 1.00 84.44 117 GLN A C 1
ATOM 954 O O . GLN A 1 117 ? 1.667 6.593 13.421 1.00 84.44 117 GLN A O 1
ATOM 959 N N . SER A 1 118 ? 2.321 8.428 14.509 1.00 86.12 118 SER A N 1
ATOM 960 C CA . SER A 1 118 ? 1.935 7.936 15.846 1.00 86.12 118 SER A CA 1
ATOM 961 C C . SER A 1 118 ? 0.493 7.427 15.934 1.00 86.12 118 SER A C 1
ATOM 963 O O . SER A 1 118 ? 0.225 6.476 16.665 1.00 86.12 118 SER A O 1
ATOM 965 N N . SER A 1 119 ? -0.438 8.003 15.169 1.00 87.00 119 SER A N 1
ATOM 966 C CA . SER A 1 119 ? -1.825 7.530 15.117 1.00 87.00 119 SER A CA 1
ATOM 967 C C . SER A 1 119 ? -1.936 6.094 14.589 1.00 87.00 119 SER A C 1
ATOM 969 O O . SER A 1 119 ? -2.741 5.320 15.108 1.00 87.00 119 SER A O 1
ATOM 971 N N . PHE A 1 120 ? -1.116 5.730 13.597 1.00 87.31 120 PHE A N 1
ATOM 972 C CA . PHE A 1 120 ? -1.043 4.370 13.059 1.00 87.31 120 PHE A CA 1
ATOM 973 C C . PHE A 1 120 ? -0.457 3.414 14.086 1.00 87.31 120 PHE A C 1
ATOM 975 O O . PHE A 1 120 ? -1.094 2.417 14.419 1.00 87.31 120 PHE A O 1
ATOM 982 N N . SER A 1 121 ? 0.694 3.770 14.665 1.00 88.38 121 SER A N 1
ATOM 983 C CA . SER A 1 121 ? 1.346 2.963 15.700 1.00 88.38 121 SER A CA 1
ATOM 984 C C . SER A 1 121 ? 0.412 2.698 16.881 1.00 88.38 121 SER A C 1
ATOM 986 O O . SER A 1 121 ? 0.294 1.565 17.331 1.00 88.38 121 SER A O 1
ATOM 988 N N . ASN A 1 122 ? -0.331 3.711 17.334 1.00 90.38 122 ASN A N 1
ATOM 989 C CA . ASN A 1 122 ? -1.288 3.559 18.429 1.00 90.38 122 ASN A CA 1
ATOM 990 C C . ASN A 1 122 ? -2.459 2.637 18.066 1.00 90.38 122 ASN A C 1
ATOM 992 O O . ASN A 1 122 ? -2.890 1.839 18.898 1.00 90.38 122 ASN A O 1
ATOM 996 N N . LYS A 1 123 ? -3.001 2.741 16.844 1.00 89.94 123 LYS A N 1
ATOM 997 C CA . LYS A 1 123 ? -4.073 1.847 16.377 1.00 89.94 123 LYS A CA 1
ATOM 998 C C . LYS A 1 123 ? -3.583 0.402 16.268 1.00 89.94 123 LYS A C 1
ATOM 1000 O O . LYS A 1 123 ? -4.285 -0.492 16.732 1.00 89.94 123 LYS A O 1
ATOM 1005 N N . TRP A 1 124 ? -2.379 0.196 15.741 1.00 90.06 124 TRP A N 1
ATOM 1006 C CA . TRP A 1 124 ? -1.733 -1.111 15.641 1.00 90.06 124 TRP A CA 1
ATOM 1007 C C . TRP A 1 124 ? -1.510 -1.750 17.014 1.00 90.06 124 TRP A C 1
ATOM 1009 O O . TRP A 1 124 ? -2.020 -2.835 17.276 1.00 90.06 124 TRP A O 1
ATOM 1019 N N . SER A 1 125 ? -0.862 -1.043 17.945 1.00 91.81 125 SER A N 1
ATOM 1020 C CA . SER A 1 125 ? -0.614 -1.569 19.292 1.00 91.81 125 SER A CA 1
ATOM 1021 C C . SER A 1 125 ? -1.911 -1.922 20.025 1.00 91.81 125 SER A C 1
ATOM 1023 O O . SER A 1 125 ? -1.977 -2.935 20.722 1.00 91.81 125 SER A O 1
ATOM 1025 N N . ARG A 1 126 ? -2.976 -1.125 19.845 1.00 93.19 126 ARG A N 1
ATOM 1026 C CA . ARG A 1 126 ? -4.306 -1.432 20.400 1.00 93.19 126 ARG A CA 1
ATOM 1027 C C . ARG A 1 126 ? -4.925 -2.670 19.758 1.00 93.19 126 ARG A C 1
ATOM 1029 O O . ARG A 1 126 ? -5.550 -3.450 20.469 1.00 93.19 126 ARG A O 1
ATOM 1036 N N . LEU A 1 127 ? -4.763 -2.863 18.448 1.00 91.62 127 LEU A N 1
ATOM 1037 C CA . LEU A 1 127 ? -5.222 -4.068 17.759 1.00 91.62 127 LEU A CA 1
ATOM 1038 C C . LEU A 1 127 ? -4.519 -5.311 18.314 1.00 91.62 127 LEU A C 1
ATOM 1040 O O . LEU A 1 127 ? -5.212 -6.194 18.811 1.00 91.62 127 LEU A O 1
ATOM 1044 N N . CYS A 1 128 ? -3.183 -5.332 18.336 1.00 92.12 128 CYS A N 1
ATOM 1045 C CA . CYS A 1 128 ? -2.418 -6.460 18.877 1.00 92.12 128 CYS A CA 1
ATOM 1046 C C . CYS A 1 128 ? -2.778 -6.748 20.341 1.00 92.12 128 CYS A C 1
ATOM 1048 O O . CYS A 1 128 ? -2.922 -7.901 20.734 1.00 92.12 128 CYS A O 1
ATOM 1050 N N . SER A 1 129 ? -2.992 -5.701 21.146 1.00 93.12 129 SER A N 1
ATOM 1051 C CA . SER A 1 129 ? -3.412 -5.856 22.545 1.00 93.12 129 SER A CA 1
ATOM 1052 C C . SER A 1 129 ? -4.792 -6.503 22.677 1.00 93.12 129 SER A C 1
ATOM 1054 O O . SER A 1 129 ? -4.996 -7.321 23.569 1.00 93.12 129 SER A O 1
ATOM 1056 N N . ARG A 1 130 ? -5.745 -6.155 21.801 1.00 94.00 130 ARG A N 1
ATOM 1057 C CA . ARG A 1 130 ? -7.077 -6.780 21.796 1.00 94.00 130 ARG A CA 1
ATOM 1058 C C . ARG A 1 130 ? -7.003 -8.249 21.397 1.00 94.00 130 ARG A C 1
ATOM 1060 O O . ARG A 1 130 ? -7.626 -9.060 22.068 1.00 94.00 130 ARG A O 1
ATOM 1067 N N . VAL A 1 131 ? -6.216 -8.579 20.372 1.00 91.75 131 VAL A N 1
ATOM 1068 C CA . VAL A 1 131 ? -6.013 -9.969 19.933 1.00 91.75 131 VAL A CA 1
ATOM 1069 C C . VAL A 1 131 ? -5.374 -10.792 21.051 1.00 91.75 131 VAL A C 1
ATOM 1071 O O . VAL A 1 131 ? -5.943 -11.790 21.462 1.00 91.75 131 VAL A O 1
ATOM 1074 N N . ASN A 1 132 ? -4.280 -10.317 21.654 1.00 93.62 132 ASN A N 1
ATOM 1075 C CA . ASN A 1 132 ? -3.638 -11.002 22.785 1.00 93.62 132 ASN A CA 1
ATOM 1076 C C . ASN A 1 132 ? -4.543 -11.141 24.023 1.00 93.62 132 ASN A C 1
ATOM 1078 O O . ASN A 1 132 ? -4.319 -12.005 24.866 1.00 93.62 132 ASN A O 1
ATOM 1082 N N . LYS A 1 133 ? -5.550 -10.274 24.178 1.00 94.38 133 LYS A N 1
ATOM 1083 C CA . LYS A 1 133 ? -6.547 -10.408 25.246 1.00 94.38 133 LYS A CA 1
ATOM 1084 C C . LYS A 1 133 ? -7.593 -11.481 24.923 1.00 94.38 133 LYS A C 1
ATOM 1086 O O . LYS A 1 133 ? -8.025 -12.162 25.845 1.00 94.38 133 LYS A O 1
ATOM 1091 N N . ALA A 1 134 ? -8.015 -11.588 23.665 1.00 93.25 134 ALA A N 1
ATOM 1092 C CA . ALA A 1 134 ? -9.046 -12.526 23.223 1.00 93.25 134 ALA A CA 1
ATOM 1093 C C . ALA A 1 134 ? -8.499 -13.949 23.021 1.00 93.25 134 ALA A C 1
ATOM 1095 O O . ALA A 1 134 ? -9.078 -14.901 23.527 1.00 93.25 134 ALA A O 1
ATOM 1096 N N . GLU A 1 135 ? -7.347 -14.066 22.361 1.00 92.81 135 GLU A N 1
ATOM 1097 C CA . GLU A 1 135 ? -6.760 -15.334 21.900 1.00 92.81 135 GLU A CA 1
ATOM 1098 C C . GLU A 1 135 ? -5.659 -15.868 22.834 1.00 92.81 135 GLU A C 1
ATOM 1100 O O . GLU A 1 135 ? -5.082 -16.928 22.608 1.00 92.81 135 GLU A O 1
ATOM 1105 N N . GLY A 1 136 ? -5.341 -15.126 23.897 1.00 94.62 136 GLY A N 1
ATOM 1106 C CA . GLY A 1 136 ? -4.313 -15.484 24.869 1.00 94.62 136 GLY A CA 1
ATOM 1107 C C . GLY A 1 136 ? -3.017 -14.686 24.733 1.00 94.62 136 GLY A C 1
ATOM 1108 O O . GLY A 1 136 ? -2.675 -14.106 23.697 1.00 94.62 136 GLY A O 1
ATOM 1109 N N . LYS A 1 137 ? -2.278 -14.626 25.845 1.00 90.44 137 LYS A N 1
ATOM 1110 C CA . LYS A 1 137 ? -1.044 -13.843 25.944 1.00 90.44 137 LYS A CA 1
ATOM 1111 C C . LYS A 1 137 ? -0.047 -14.304 24.875 1.00 90.44 137 LYS A C 1
ATOM 1113 O O . LYS A 1 137 ? 0.325 -15.470 24.851 1.00 90.44 137 LYS A O 1
ATOM 1118 N N . ASN A 1 138 ? 0.442 -13.354 24.078 1.00 89.44 138 ASN A N 1
ATOM 1119 C CA . ASN A 1 138 ? 1.390 -13.568 22.978 1.00 89.44 138 ASN A CA 1
ATOM 1120 C C . ASN A 1 138 ? 0.838 -14.357 21.774 1.00 89.44 138 ASN A C 1
ATOM 1122 O O . ASN A 1 138 ? 1.637 -14.868 20.994 1.00 89.44 138 ASN A O 1
ATOM 1126 N N . ALA A 1 139 ? -0.485 -14.420 21.582 1.00 90.69 139 ALA A N 1
ATOM 1127 C CA . ALA A 1 139 ? -1.087 -14.930 20.347 1.00 90.69 139 ALA A CA 1
ATOM 1128 C C . ALA A 1 139 ? -0.566 -14.203 19.092 1.00 90.69 139 ALA A C 1
ATOM 1130 O O . ALA A 1 139 ? -0.390 -14.811 18.041 1.00 90.69 139 ALA A O 1
ATOM 1131 N N . VAL A 1 140 ? -0.266 -12.906 19.213 1.00 89.62 140 VAL A N 1
ATOM 1132 C CA . VAL A 1 140 ? 0.445 -12.127 18.194 1.00 89.62 140 VAL A CA 1
ATOM 1133 C C . VAL A 1 140 ? 1.689 -11.451 18.776 1.00 89.62 140 VAL A C 1
ATOM 1135 O O . VAL A 1 140 ? 1.656 -10.942 19.908 1.00 89.62 140 VAL A O 1
ATOM 1138 N N . PRO A 1 141 ? 2.796 -11.395 18.011 1.00 86.69 141 PRO A N 1
ATOM 1139 C CA . PRO A 1 141 ? 4.028 -10.777 18.471 1.00 86.69 141 PRO A CA 1
ATOM 1140 C C . PRO A 1 141 ? 3.866 -9.256 18.605 1.00 86.69 141 PRO A C 1
ATOM 1142 O O . PRO A 1 141 ? 3.226 -8.591 17.788 1.00 86.69 141 PRO A O 1
ATOM 1145 N N . GLY A 1 142 ? 4.482 -8.683 19.641 1.00 84.81 142 GLY A N 1
ATOM 1146 C CA . GLY A 1 142 ? 4.448 -7.247 19.948 1.00 84.81 142 GLY A CA 1
ATOM 1147 C C . GLY A 1 142 ? 5.337 -6.389 19.042 1.00 84.81 142 GLY A C 1
ATOM 1148 O O . GLY A 1 142 ? 6.072 -5.539 19.540 1.00 84.81 142 GLY A O 1
ATOM 1149 N N . LEU A 1 143 ? 5.322 -6.628 17.729 1.00 86.75 143 LEU A N 1
ATOM 1150 C CA . LEU A 1 143 ? 6.178 -5.920 16.779 1.00 86.75 143 LEU A CA 1
ATOM 1151 C C . LEU A 1 143 ? 5.634 -4.513 16.454 1.00 86.75 143 LEU A C 1
ATOM 1153 O O . LEU A 1 143 ? 4.416 -4.335 16.324 1.00 86.75 143 LEU A O 1
ATOM 1157 N N . PRO A 1 144 ? 6.507 -3.497 16.287 1.00 85.31 144 PRO A N 1
ATOM 1158 C CA . PRO A 1 144 ? 6.094 -2.152 15.888 1.00 85.31 144 PRO A CA 1
ATOM 1159 C C . PRO A 1 144 ? 5.388 -2.125 14.529 1.00 85.31 144 PRO A C 1
ATOM 1161 O O . PRO A 1 144 ? 5.762 -2.864 13.624 1.00 85.31 144 PRO A O 1
ATOM 1164 N N . PHE A 1 145 ? 4.458 -1.182 14.334 1.00 84.38 145 PHE A N 1
ATOM 1165 C CA . PHE A 1 145 ? 3.727 -1.006 13.066 1.00 84.38 145 PHE A CA 1
ATOM 1166 C C . PHE A 1 145 ? 4.648 -0.913 11.837 1.00 84.38 145 PHE A C 1
ATOM 1168 O O . PHE A 1 145 ? 4.342 -1.462 10.784 1.00 84.38 145 PHE A O 1
ATOM 1175 N N . GLY A 1 146 ? 5.807 -0.257 11.981 1.00 83.06 146 GLY A N 1
ATOM 1176 C CA . GLY A 1 146 ? 6.780 -0.107 10.896 1.00 83.06 146 GLY A CA 1
ATOM 1177 C C . GLY A 1 146 ? 7.310 -1.432 10.336 1.00 83.06 146 GLY A C 1
ATOM 1178 O O . GLY A 1 146 ? 7.644 -1.478 9.159 1.00 83.06 146 GLY A O 1
ATOM 1179 N N . THR A 1 147 ? 7.305 -2.508 11.130 1.00 84.62 147 THR A N 1
ATOM 1180 C CA . THR A 1 147 ? 7.808 -3.831 10.712 1.00 84.62 147 THR A CA 1
ATOM 1181 C C . THR A 1 147 ? 6.936 -4.515 9.661 1.00 84.62 147 THR A C 1
ATOM 1183 O O . THR A 1 147 ? 7.408 -5.423 8.978 1.00 84.62 147 THR A O 1
ATOM 1186 N N . LEU A 1 148 ? 5.685 -4.065 9.477 1.00 83.19 148 LEU A N 1
ATOM 1187 C CA . LEU A 1 148 ? 4.818 -4.535 8.391 1.00 83.19 148 LEU A CA 1
ATOM 1188 C C . LEU A 1 148 ? 5.430 -4.237 7.021 1.00 83.19 148 LEU A C 1
ATOM 1190 O O . LEU A 1 148 ? 5.341 -5.055 6.110 1.00 83.19 148 LEU A O 1
ATOM 1194 N N . ARG A 1 149 ? 6.095 -3.082 6.890 1.00 83.62 149 ARG A N 1
ATOM 1195 C CA . ARG A 1 149 ? 6.764 -2.675 5.650 1.00 83.62 149 ARG A CA 1
ATOM 1196 C C . ARG A 1 149 ? 7.917 -3.609 5.284 1.00 83.62 149 ARG A C 1
ATOM 1198 O O . ARG A 1 149 ? 8.213 -3.759 4.103 1.00 83.62 149 ARG A O 1
ATOM 1205 N N . ASP A 1 150 ? 8.543 -4.222 6.283 1.00 84.38 150 ASP A N 1
ATOM 1206 C CA . ASP A 1 150 ? 9.765 -4.996 6.096 1.00 84.38 150 ASP A CA 1
ATOM 1207 C C . ASP A 1 150 ? 9.484 -6.435 5.642 1.00 84.38 150 ASP A C 1
ATOM 1209 O O . ASP A 1 150 ? 10.376 -7.082 5.107 1.00 84.38 150 ASP A O 1
ATOM 1213 N N . GLN A 1 151 ? 8.258 -6.947 5.816 1.00 87.12 151 GLN A N 1
ATOM 1214 C CA . GLN A 1 151 ? 7.937 -8.365 5.596 1.00 87.12 151 GLN A CA 1
ATOM 1215 C C . GLN A 1 151 ? 8.261 -8.827 4.169 1.00 87.12 151 GLN A C 1
ATOM 1217 O O . GLN A 1 151 ? 9.067 -9.736 3.973 1.00 87.12 151 GLN A O 1
ATOM 1222 N N . MET A 1 152 ? 7.701 -8.146 3.165 1.00 87.81 152 MET A N 1
ATOM 1223 C CA . MET A 1 152 ? 7.932 -8.491 1.761 1.00 87.81 152 MET A CA 1
ATOM 1224 C C . MET A 1 152 ? 9.384 -8.231 1.346 1.00 87.81 152 MET A C 1
ATOM 1226 O O . MET A 1 152 ? 9.980 -9.048 0.653 1.00 87.81 152 MET A O 1
ATOM 1230 N N . SER A 1 153 ? 9.987 -7.119 1.780 1.00 85.06 153 SER A N 1
ATOM 1231 C CA . SER A 1 153 ? 11.377 -6.813 1.422 1.00 85.06 153 SER A CA 1
ATOM 1232 C C . SER A 1 153 ? 12.379 -7.770 2.062 1.00 85.06 153 SER A C 1
ATOM 1234 O O . SER A 1 153 ? 13.391 -8.064 1.440 1.00 85.06 153 SER A O 1
ATOM 1236 N N . ASN A 1 154 ? 12.106 -8.277 3.265 1.00 86.75 154 ASN A N 1
ATOM 1237 C CA . ASN A 1 154 ? 12.941 -9.282 3.919 1.00 86.75 154 ASN A CA 1
ATOM 1238 C C . ASN A 1 154 ? 12.793 -10.642 3.237 1.00 86.75 154 ASN A C 1
ATOM 1240 O O . ASN A 1 154 ? 13.795 -11.318 3.021 1.00 86.75 154 ASN A O 1
ATOM 1244 N N . TRP A 1 155 ? 11.569 -11.013 2.848 1.00 88.00 155 TRP A N 1
ATOM 1245 C CA . TRP A 1 155 ? 11.329 -12.217 2.054 1.00 88.00 155 TRP A CA 1
ATOM 1246 C C . TRP A 1 155 ? 12.071 -12.163 0.709 1.00 88.00 155 TRP A C 1
ATOM 1248 O O . TRP A 1 155 ? 12.763 -13.113 0.356 1.00 88.00 155 TRP A O 1
ATOM 1258 N N . LEU A 1 156 ? 12.022 -11.022 0.012 1.00 82.62 156 LEU A N 1
ATOM 1259 C CA . LEU A 1 156 ? 12.798 -10.787 -1.211 1.00 82.62 156 LEU A CA 1
ATOM 1260 C C . LEU A 1 156 ? 14.311 -10.791 -0.947 1.00 82.62 156 LEU A C 1
ATOM 1262 O O . LEU A 1 156 ? 15.069 -11.392 -1.695 1.00 82.62 156 LEU A O 1
ATOM 1266 N N . GLY A 1 157 ? 14.765 -10.106 0.103 1.00 74.62 157 GLY A N 1
ATOM 1267 C CA . GLY A 1 157 ? 16.184 -9.908 0.407 1.00 74.62 157 GLY A CA 1
ATOM 1268 C C . GLY A 1 157 ? 16.911 -11.147 0.931 1.00 74.62 157 GLY A C 1
ATOM 1269 O O . GLY A 1 157 ? 18.139 -11.139 0.975 1.00 74.62 157 GLY A O 1
ATOM 1270 N N . GLY A 1 158 ? 16.182 -12.202 1.312 1.00 72.12 158 GLY A N 1
ATOM 1271 C CA . GLY A 1 158 ? 16.763 -13.497 1.675 1.00 72.12 158 GLY A CA 1
ATOM 1272 C C . GLY A 1 158 ? 17.442 -14.213 0.501 1.00 72.12 158 GLY A C 1
ATOM 1273 O O . GLY A 1 158 ? 18.317 -15.046 0.722 1.00 72.12 158 GLY A O 1
ATOM 1274 N N . ASP A 1 159 ? 17.087 -13.852 -0.735 1.00 71.75 159 ASP A N 1
ATOM 1275 C CA . ASP A 1 159 ? 17.746 -14.298 -1.960 1.00 71.75 159 ASP A CA 1
ATOM 1276 C C . ASP A 1 159 ? 18.610 -13.158 -2.522 1.00 71.75 159 ASP A C 1
ATOM 1278 O O . ASP A 1 159 ? 18.109 -12.085 -2.876 1.00 71.75 159 ASP A O 1
ATOM 1282 N N . GLN A 1 160 ? 19.925 -13.384 -2.634 1.00 62.03 160 GLN A N 1
ATOM 1283 C CA . GLN A 1 160 ? 20.862 -12.389 -3.171 1.00 62.03 160 GLN A CA 1
ATOM 1284 C C . GLN A 1 160 ? 20.470 -11.927 -4.585 1.00 62.03 160 GLN A C 1
ATOM 1286 O O . GLN A 1 160 ? 20.714 -10.771 -4.937 1.00 62.03 160 GLN A O 1
ATOM 1291 N N . ASN A 1 161 ? 19.783 -12.771 -5.362 1.00 67.62 161 ASN A N 1
ATOM 1292 C CA . ASN A 1 161 ? 19.321 -12.439 -6.710 1.00 67.62 161 ASN A CA 1
ATOM 1293 C C . ASN A 1 161 ? 18.123 -11.473 -6.727 1.00 67.62 161 ASN A C 1
ATOM 1295 O O . ASN A 1 161 ? 17.813 -10.892 -7.767 1.00 67.62 161 ASN A O 1
ATOM 1299 N N . ARG A 1 162 ? 17.450 -11.256 -5.587 1.00 78.44 162 ARG A N 1
ATOM 1300 C CA . ARG A 1 162 ? 16.234 -10.426 -5.484 1.00 78.44 162 ARG A CA 1
ATOM 1301 C C . ARG A 1 162 ? 16.416 -9.170 -4.624 1.00 78.44 162 ARG A C 1
ATOM 1303 O O . ARG A 1 162 ? 15.469 -8.402 -4.450 1.00 78.44 162 ARG A O 1
ATOM 1310 N N . ALA A 1 163 ? 17.635 -8.871 -4.170 1.00 78.69 163 ALA A N 1
ATOM 1311 C CA . ALA A 1 163 ? 17.943 -7.671 -3.381 1.00 78.69 163 ALA A CA 1
ATOM 1312 C C . ALA A 1 163 ? 17.549 -6.350 -4.083 1.00 78.69 163 ALA A C 1
ATOM 1314 O O . ALA A 1 163 ? 17.086 -5.402 -3.440 1.00 78.69 163 ALA A O 1
ATOM 1315 N N . VAL A 1 164 ? 17.665 -6.289 -5.416 1.00 80.69 164 VAL A N 1
ATOM 1316 C CA . VAL A 1 164 ? 17.204 -5.133 -6.206 1.00 80.69 164 VAL A CA 1
ATOM 1317 C C . VAL A 1 164 ? 15.685 -4.971 -6.096 1.00 80.69 164 VAL A C 1
ATOM 1319 O O . VAL A 1 164 ? 15.210 -3.854 -5.888 1.00 80.69 164 VAL A O 1
ATOM 1322 N N . LEU A 1 165 ? 14.923 -6.069 -6.148 1.00 83.12 165 LEU A N 1
ATOM 1323 C CA . LEU A 1 165 ? 13.467 -6.043 -5.980 1.00 83.12 165 LEU A CA 1
ATOM 1324 C C . LEU A 1 165 ? 13.076 -5.568 -4.581 1.00 83.12 165 LEU A C 1
ATOM 1326 O O . LEU A 1 165 ? 12.153 -4.771 -4.457 1.00 83.12 165 LEU A O 1
ATOM 1330 N N . ALA A 1 166 ? 13.808 -5.974 -3.538 1.00 82.56 166 ALA A N 1
ATOM 1331 C CA . ALA A 1 166 ? 13.577 -5.497 -2.172 1.00 82.56 166 ALA A CA 1
ATOM 1332 C C . ALA A 1 166 ? 13.752 -3.969 -2.052 1.00 82.56 166 ALA A C 1
ATOM 1334 O O . ALA A 1 166 ? 12.938 -3.285 -1.430 1.00 82.56 166 ALA A O 1
ATOM 1335 N N . SER A 1 167 ? 14.782 -3.404 -2.691 1.00 82.94 167 SER A N 1
ATOM 1336 C CA . SER A 1 167 ? 14.997 -1.949 -2.736 1.00 82.94 167 SER A CA 1
ATOM 1337 C C . SER A 1 167 ? 13.870 -1.223 -3.484 1.00 82.94 167 SER A C 1
ATOM 1339 O O . SER A 1 167 ? 13.348 -0.198 -3.030 1.00 82.94 167 SER A O 1
ATOM 1341 N N . VAL A 1 168 ? 13.457 -1.793 -4.615 1.00 83.75 168 VAL A N 1
ATOM 1342 C CA . VAL A 1 168 ? 12.410 -1.273 -5.499 1.00 83.75 168 VAL A CA 1
ATOM 1343 C C . VAL A 1 168 ? 11.033 -1.321 -4.814 1.00 83.75 168 VAL A C 1
ATOM 1345 O O . VAL A 1 168 ? 10.338 -0.306 -4.796 1.00 83.75 168 VAL A O 1
ATOM 1348 N N . ALA A 1 169 ? 10.706 -2.417 -4.123 1.00 85.44 169 ALA A N 1
ATOM 1349 C CA . ALA A 1 169 ? 9.518 -2.587 -3.280 1.00 85.44 169 ALA A CA 1
ATOM 1350 C C . ALA A 1 169 ? 9.389 -1.517 -2.189 1.00 85.44 169 ALA A C 1
ATOM 1352 O O . ALA A 1 169 ? 8.290 -1.074 -1.858 1.00 85.44 169 ALA A O 1
ATOM 1353 N N . LEU A 1 170 ? 10.517 -1.087 -1.624 1.00 84.44 170 LEU A N 1
ATOM 1354 C CA . LEU A 1 170 ? 10.559 -0.056 -0.592 1.00 84.44 170 LEU A CA 1
ATOM 1355 C C . LEU A 1 170 ? 10.561 1.367 -1.165 1.00 84.44 170 LEU A C 1
ATOM 1357 O O . LEU A 1 170 ? 10.581 2.322 -0.376 1.00 84.44 170 LEU A O 1
ATOM 1361 N N . ALA A 1 171 ? 10.562 1.527 -2.493 1.00 82.25 171 ALA A N 1
ATOM 1362 C CA . ALA A 1 171 ? 10.805 2.797 -3.176 1.00 82.25 171 ALA A CA 1
ATOM 1363 C C . ALA A 1 171 ? 12.085 3.490 -2.655 1.00 82.25 171 ALA A C 1
ATOM 1365 O O . ALA A 1 171 ? 12.137 4.711 -2.459 1.00 82.25 171 ALA A O 1
ATOM 1366 N N . HIS A 1 172 ? 13.119 2.691 -2.367 1.00 76.75 172 HIS A N 1
ATOM 1367 C CA . HIS A 1 172 ? 14.441 3.175 -1.983 1.00 76.75 172 HIS A CA 1
ATOM 1368 C C . HIS A 1 172 ? 15.249 3.621 -3.213 1.00 76.75 172 HIS A C 1
ATOM 1370 O O . HIS A 1 172 ? 14.905 3.334 -4.361 1.00 76.75 172 HIS A O 1
ATOM 1376 N N . GLY A 1 173 ? 16.312 4.384 -2.955 1.00 67.12 173 GLY A N 1
ATOM 1377 C CA . GLY A 1 173 ? 17.205 4.938 -3.971 1.00 67.12 173 GLY A CA 1
ATOM 1378 C C . GLY A 1 173 ? 17.355 6.455 -3.878 1.00 67.12 173 GLY A C 1
ATOM 1379 O O . GLY A 1 173 ? 16.648 7.128 -3.126 1.00 67.12 173 GLY A O 1
ATOM 1380 N N . ILE A 1 174 ? 18.303 6.977 -4.653 1.00 58.59 174 ILE A N 1
ATOM 1381 C CA . ILE A 1 174 ? 18.539 8.408 -4.851 1.00 58.59 174 ILE A CA 1
ATOM 1382 C C . ILE A 1 174 ? 18.201 8.696 -6.319 1.00 58.59 174 ILE A C 1
ATOM 1384 O O . ILE A 1 174 ? 18.751 8.016 -7.189 1.00 58.59 174 ILE A O 1
ATOM 1388 N N . PRO A 1 175 ? 17.320 9.662 -6.632 1.00 57.78 175 PRO A N 1
ATOM 1389 C CA . PRO A 1 175 ? 17.126 10.110 -8.005 1.00 57.78 175 PRO A CA 1
ATOM 1390 C C . PRO A 1 175 ? 18.471 10.571 -8.564 1.00 57.78 175 PRO A C 1
ATOM 1392 O O . PRO A 1 175 ? 19.159 11.378 -7.932 1.00 57.78 175 PRO A O 1
ATOM 1395 N N . HIS A 1 176 ? 18.877 10.051 -9.721 1.00 46.31 176 HIS A N 1
ATOM 1396 C CA . HIS A 1 176 ? 20.154 10.420 -10.323 1.00 46.31 176 HIS A CA 1
ATOM 1397 C C . HIS A 1 176 ? 20.218 11.945 -10.526 1.00 46.31 176 HIS A C 1
ATOM 1399 O O . HIS A 1 176 ? 19.334 12.533 -11.149 1.00 46.31 176 HIS A O 1
ATOM 1405 N N . LYS A 1 177 ? 21.252 12.608 -9.982 1.00 49.06 177 LYS A N 1
ATOM 1406 C CA . LYS A 1 177 ? 21.345 14.083 -9.973 1.00 49.06 177 LYS A CA 1
ATOM 1407 C C . LYS A 1 177 ? 21.445 14.690 -11.377 1.00 49.06 177 LYS A C 1
ATOM 1409 O O . LYS A 1 177 ? 21.005 15.819 -11.562 1.00 49.06 177 LYS A O 1
ATOM 1414 N N . GLY A 1 178 ? 22.027 13.954 -12.326 1.00 47.41 178 GLY A N 1
ATOM 1415 C CA . GLY A 1 178 ? 22.285 14.430 -13.688 1.00 47.41 178 GLY A CA 1
ATOM 1416 C C . GLY A 1 178 ? 21.135 14.225 -14.673 1.00 47.41 178 GLY A C 1
ATOM 1417 O O . GLY A 1 178 ? 21.098 14.921 -15.678 1.00 47.41 178 GLY A O 1
ATOM 1418 N N . ASP A 1 179 ? 20.195 13.315 -14.391 1.00 49.00 179 ASP A N 1
ATOM 1419 C CA . ASP A 1 179 ? 19.067 13.060 -15.292 1.00 49.00 179 ASP A CA 1
ATOM 1420 C C . ASP A 1 179 ? 17.858 12.503 -14.528 1.00 49.00 179 ASP A C 1
ATOM 1422 O O . ASP A 1 179 ? 17.694 11.300 -14.305 1.00 49.00 179 ASP A O 1
ATOM 1426 N N . LYS A 1 180 ? 17.012 13.431 -14.076 1.00 51.03 180 LYS A N 1
ATOM 1427 C CA . LYS A 1 180 ? 15.767 13.112 -13.373 1.00 51.03 180 LYS A CA 1
ATOM 1428 C C . LYS A 1 180 ? 14.728 12.490 -14.307 1.00 51.03 180 LYS A C 1
ATOM 1430 O O . LYS A 1 180 ? 13.837 11.812 -13.810 1.00 51.03 180 LYS A O 1
ATOM 1435 N N . LEU A 1 181 ? 14.817 12.729 -15.617 1.00 50.69 181 LEU A N 1
ATOM 1436 C CA . LEU A 1 181 ? 13.851 12.236 -16.597 1.00 50.69 181 LEU A CA 1
ATOM 1437 C C . LEU A 1 181 ? 14.128 10.772 -16.920 1.00 50.69 181 LEU A C 1
ATOM 1439 O O . LEU A 1 181 ? 13.200 9.968 -16.860 1.00 50.69 181 LEU A O 1
ATOM 1443 N N . LEU A 1 182 ? 15.397 10.405 -17.134 1.00 48.59 182 LEU A N 1
ATOM 1444 C CA . LEU A 1 182 ? 15.776 9.022 -17.421 1.00 48.59 182 LEU A CA 1
ATOM 1445 C C . LEU A 1 182 ? 15.319 8.072 -16.311 1.00 48.59 182 LEU A C 1
ATOM 1447 O O . LEU A 1 182 ? 14.763 7.027 -16.593 1.00 48.59 182 LEU A O 1
ATOM 1451 N N . PHE A 1 183 ? 15.468 8.438 -15.036 1.00 47.97 183 PHE A N 1
ATOM 1452 C CA . PHE A 1 183 ? 15.115 7.529 -13.936 1.00 47.97 183 PHE A CA 1
ATOM 1453 C C . PHE A 1 183 ? 13.655 7.604 -13.471 1.00 47.97 183 PHE A C 1
ATOM 1455 O O . PHE A 1 183 ? 13.177 6.707 -12.770 1.00 47.97 183 PHE A O 1
ATOM 1462 N N . LYS A 1 184 ? 12.958 8.691 -13.818 1.00 49.44 184 LYS A N 1
ATOM 1463 C CA . LYS A 1 184 ? 11.526 8.857 -13.551 1.00 49.44 184 LYS A CA 1
ATOM 1464 C C . LYS A 1 184 ? 10.669 8.207 -14.642 1.00 49.44 184 LYS A C 1
ATOM 1466 O O . LYS A 1 184 ? 9.557 7.798 -14.327 1.00 49.44 184 LYS A O 1
ATOM 1471 N N . HIS A 1 185 ? 11.190 8.095 -15.869 1.00 45.06 185 HIS A N 1
ATOM 1472 C CA . HIS A 1 185 ? 10.421 7.666 -17.041 1.00 45.06 185 HIS A CA 1
ATOM 1473 C C . HIS A 1 185 ? 11.071 6.564 -17.906 1.00 45.06 185 HIS A C 1
ATOM 1475 O O . HIS A 1 185 ? 10.338 5.908 -18.630 1.00 45.06 185 HIS A O 1
ATOM 1481 N N . TYR A 1 186 ? 12.391 6.320 -17.846 1.00 45.19 186 TYR A N 1
ATOM 1482 C CA . TYR A 1 186 ? 13.092 5.500 -18.860 1.00 45.19 186 TYR A CA 1
ATOM 1483 C C . TYR A 1 186 ? 14.029 4.396 -18.343 1.00 45.19 186 TYR A C 1
ATOM 1485 O O . TYR A 1 186 ? 14.407 3.519 -19.117 1.00 45.19 186 TYR A O 1
ATOM 1493 N N . SER A 1 187 ? 14.426 4.374 -17.068 1.00 52.41 187 SER A N 1
ATOM 1494 C CA . SER A 1 187 ? 15.085 3.197 -16.513 1.00 52.41 187 SER A CA 1
ATOM 1495 C C . SER A 1 187 ? 13.995 2.195 -16.169 1.00 52.41 187 SER A C 1
ATOM 1497 O O . SER A 1 187 ? 13.168 2.454 -15.292 1.00 52.41 187 SER A O 1
ATOM 1499 N N . ASN A 1 188 ? 13.991 1.062 -16.880 1.00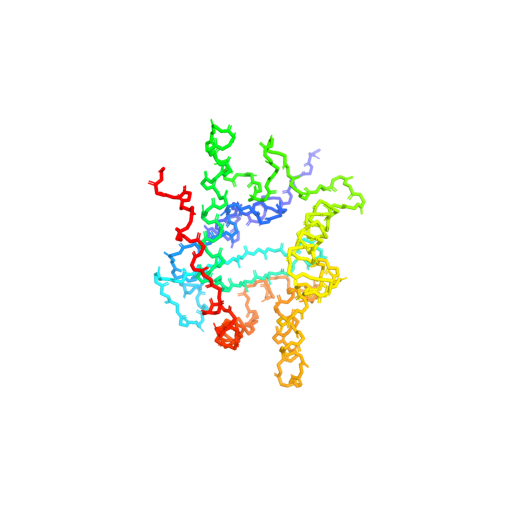 55.09 188 ASN A N 1
ATOM 1500 C CA . ASN A 1 188 ? 13.203 -0.125 -16.557 1.00 55.09 188 ASN A CA 1
ATOM 1501 C C . ASN A 1 188 ? 13.580 -0.587 -15.148 1.00 55.09 188 ASN A C 1
ATOM 1503 O O . ASN A 1 188 ? 14.370 -1.510 -14.943 1.00 55.09 188 ASN A O 1
ATOM 1507 N N . ARG A 1 189 ? 13.025 0.085 -14.135 1.00 70.00 189 ARG A N 1
ATOM 1508 C CA . ARG A 1 189 ? 12.912 -0.491 -12.809 1.00 70.00 189 ARG A CA 1
ATOM 1509 C C . ARG A 1 189 ? 12.236 -1.838 -13.017 1.00 70.00 189 ARG A C 1
ATOM 1511 O O . ARG A 1 189 ? 11.329 -1.921 -13.845 1.00 70.00 189 ARG A O 1
ATOM 1518 N N . PRO A 1 190 ? 12.666 -2.882 -12.305 1.00 81.62 190 PRO A N 1
ATOM 1519 C CA . PRO A 1 190 ? 12.162 -4.231 -12.509 1.00 81.62 190 PRO A CA 1
ATOM 1520 C C . PRO A 1 190 ? 10.738 -4.371 -11.938 1.00 81.62 190 PRO A C 1
ATOM 1522 O O . PRO A 1 190 ? 10.490 -5.218 -11.090 1.00 81.62 190 PRO A O 1
ATOM 1525 N N . TRP A 1 191 ? 9.806 -3.511 -12.365 1.00 85.06 191 TRP A N 1
ATOM 1526 C CA . TRP A 1 191 ? 8.416 -3.470 -11.933 1.00 85.06 191 TRP A CA 1
ATOM 1527 C C . TRP A 1 191 ? 7.695 -4.747 -12.319 1.00 85.06 191 TRP A C 1
ATOM 1529 O O . TRP A 1 191 ? 7.050 -5.323 -11.458 1.00 85.06 191 TRP A O 1
ATOM 1539 N N . ALA A 1 192 ? 7.908 -5.255 -13.538 1.00 87.19 192 ALA A N 1
ATOM 1540 C CA . ALA A 1 192 ? 7.415 -6.569 -13.944 1.00 87.19 192 ALA A CA 1
ATOM 1541 C C . ALA A 1 192 ? 7.803 -7.651 -12.922 1.00 87.19 192 ALA A C 1
ATOM 1543 O O . ALA A 1 192 ? 6.944 -8.319 -12.356 1.00 87.19 192 ALA A O 1
ATOM 1544 N N . HIS A 1 193 ? 9.094 -7.746 -12.594 1.00 88.25 193 HIS A N 1
ATOM 1545 C CA . HIS A 1 193 ? 9.584 -8.708 -11.608 1.00 88.25 193 HIS A CA 1
ATOM 1546 C C . HIS A 1 193 ? 9.097 -8.422 -10.183 1.00 88.25 193 HIS A C 1
ATOM 1548 O O . HIS A 1 193 ? 8.888 -9.365 -9.424 1.00 88.25 193 HIS A O 1
ATOM 1554 N N . LEU A 1 194 ? 8.906 -7.154 -9.797 1.00 89.69 194 LEU A N 1
ATOM 1555 C CA . LEU A 1 194 ? 8.304 -6.817 -8.508 1.00 89.69 194 LEU A CA 1
ATOM 1556 C C . LEU A 1 194 ? 6.858 -7.312 -8.448 1.00 89.69 194 LEU A C 1
ATOM 1558 O O . LEU A 1 194 ? 6.487 -7.928 -7.458 1.00 89.69 194 LEU A O 1
ATOM 1562 N N . PHE A 1 195 ? 6.055 -7.056 -9.479 1.00 92.31 195 PHE A N 1
ATOM 1563 C CA . PHE A 1 195 ? 4.646 -7.438 -9.511 1.00 92.31 195 PHE A CA 1
ATOM 1564 C C . PHE A 1 195 ? 4.484 -8.957 -9.479 1.00 92.31 195 PHE A C 1
ATOM 1566 O O . PHE A 1 195 ? 3.671 -9.460 -8.707 1.00 92.31 195 PHE A O 1
ATOM 1573 N N . GLU A 1 196 ? 5.310 -9.694 -10.223 1.00 92.62 196 GLU A N 1
ATOM 1574 C CA . GLU A 1 196 ? 5.338 -11.157 -10.134 1.00 92.62 196 GLU A CA 1
ATOM 1575 C C . GLU A 1 196 ? 5.746 -11.630 -8.735 1.00 92.62 196 GLU A C 1
ATOM 1577 O O . GLU A 1 196 ? 5.062 -12.456 -8.135 1.00 92.62 196 GLU A O 1
ATOM 1582 N N . ALA A 1 197 ? 6.766 -11.018 -8.131 1.00 92.56 197 ALA A N 1
ATOM 1583 C CA . ALA A 1 197 ? 7.147 -11.356 -6.766 1.00 92.56 197 ALA A CA 1
ATOM 1584 C C . ALA A 1 197 ? 6.058 -11.006 -5.731 1.00 92.56 197 ALA A C 1
ATOM 1586 O O . ALA A 1 197 ? 5.903 -11.717 -4.740 1.00 92.56 197 ALA A O 1
ATOM 1587 N N . GLN A 1 198 ? 5.267 -9.948 -5.948 1.00 93.38 198 GLN A N 1
ATOM 1588 C CA . GLN A 1 198 ? 4.104 -9.635 -5.110 1.00 93.38 198 GLN A CA 1
ATOM 1589 C C . GLN A 1 198 ? 3.018 -10.713 -5.221 1.00 93.38 198 GLN A C 1
ATOM 1591 O O . GLN A 1 198 ? 2.384 -11.028 -4.212 1.00 93.38 198 GLN A O 1
ATOM 1596 N N . LYS A 1 199 ? 2.797 -11.275 -6.416 1.00 93.88 199 LYS A N 1
ATOM 1597 C CA . LYS A 1 199 ? 1.848 -12.378 -6.637 1.00 93.88 199 LYS A CA 1
ATOM 1598 C C . LYS A 1 199 ? 2.339 -13.670 -5.981 1.00 93.88 199 LYS A C 1
ATOM 1600 O O . LYS A 1 199 ? 1.570 -14.304 -5.263 1.00 93.88 199 LYS A O 1
ATOM 1605 N N . GLU A 1 200 ? 3.615 -14.016 -6.148 1.00 94.12 200 GLU A N 1
ATOM 1606 C CA . GLU A 1 200 ? 4.252 -15.154 -5.464 1.00 94.12 200 GLU A CA 1
ATOM 1607 C C . GLU A 1 200 ? 4.155 -15.018 -3.940 1.00 94.12 200 GLU A C 1
ATOM 1609 O O . GLU A 1 200 ? 3.781 -15.961 -3.242 1.00 94.12 200 GLU A O 1
ATOM 1614 N N . TYR A 1 201 ? 4.441 -13.825 -3.410 1.00 93.06 201 TYR A N 1
ATOM 1615 C CA . TYR A 1 201 ? 4.352 -13.572 -1.977 1.00 93.06 201 TYR A CA 1
ATOM 1616 C C . TYR A 1 201 ? 2.914 -13.718 -1.469 1.00 93.06 201 TYR A C 1
ATOM 1618 O O . TYR A 1 201 ? 2.696 -14.298 -0.409 1.00 93.06 201 TYR A O 1
ATOM 1626 N N . ARG A 1 202 ? 1.912 -13.275 -2.243 1.00 93.25 202 ARG A N 1
ATOM 1627 C CA . ARG A 1 202 ? 0.500 -13.517 -1.913 1.00 93.25 202 ARG A CA 1
ATOM 1628 C C . ARG A 1 202 ? 0.183 -15.010 -1.863 1.00 93.25 202 ARG A C 1
ATOM 1630 O O . ARG A 1 202 ? -0.465 -15.449 -0.922 1.00 93.25 202 ARG A O 1
ATOM 1637 N N . GLN A 1 203 ? 0.641 -15.784 -2.849 1.00 94.00 203 GLN A N 1
ATOM 1638 C CA . GLN A 1 203 ? 0.428 -17.236 -2.890 1.00 94.00 203 GLN A CA 1
ATOM 1639 C C . GLN A 1 203 ? 1.047 -17.936 -1.676 1.00 94.00 203 GLN A C 1
ATOM 1641 O O . GLN A 1 203 ? 0.414 -18.810 -1.091 1.00 94.00 203 GLN A O 1
ATOM 1646 N N . LEU A 1 204 ? 2.236 -17.507 -1.242 1.00 93.38 204 LEU A N 1
ATOM 1647 C CA . LEU A 1 204 ? 2.860 -18.003 -0.013 1.00 93.38 204 LEU A CA 1
ATOM 1648 C C . LEU A 1 204 ? 1.985 -17.752 1.228 1.00 93.38 204 LEU A C 1
ATOM 1650 O O . LEU A 1 204 ? 1.953 -18.583 2.134 1.00 93.38 204 LEU A O 1
ATOM 1654 N N . LEU A 1 205 ? 1.282 -16.618 1.276 1.00 91.06 205 LEU A N 1
ATOM 1655 C CA . LEU A 1 205 ? 0.384 -16.264 2.378 1.00 91.06 205 LEU A CA 1
ATOM 1656 C C . LEU A 1 205 ? -1.044 -16.804 2.205 1.00 91.06 205 LEU A C 1
ATOM 1658 O O . LEU A 1 205 ? -1.848 -16.647 3.121 1.00 91.06 205 LEU A O 1
ATOM 1662 N N . GLN A 1 206 ? -1.368 -17.463 1.089 1.00 91.06 206 GLN A N 1
ATOM 1663 C CA . GLN A 1 206 ? -2.715 -17.974 0.821 1.00 91.06 206 GLN A CA 1
ATOM 1664 C C . GLN A 1 206 ? -3.261 -18.863 1.955 1.00 91.06 206 GLN A C 1
ATOM 1666 O O . GLN A 1 206 ? -4.390 -18.618 2.371 1.00 91.06 206 GLN A O 1
ATOM 1671 N N . PRO A 1 207 ? -2.478 -19.776 2.573 1.00 92.56 207 PRO A N 1
ATOM 1672 C CA . PRO A 1 207 ? -2.970 -20.566 3.706 1.00 92.56 207 PRO A CA 1
ATOM 1673 C C . PRO A 1 207 ? -3.400 -19.729 4.922 1.00 92.56 207 PRO A C 1
ATOM 1675 O O . PRO A 1 207 ? -4.243 -20.164 5.701 1.00 92.56 207 PRO A O 1
ATOM 1678 N N . ILE A 1 208 ? -2.829 -18.532 5.106 1.00 87.81 208 ILE A N 1
ATOM 1679 C CA . ILE A 1 208 ? -3.227 -17.611 6.180 1.00 87.81 208 ILE A CA 1
ATOM 1680 C C . ILE A 1 208 ? -4.580 -16.979 5.851 1.00 87.81 208 ILE A C 1
ATOM 1682 O O . ILE A 1 208 ? -5.417 -16.846 6.739 1.00 87.81 208 ILE A O 1
ATOM 1686 N N . PHE A 1 209 ? -4.797 -16.603 4.588 1.00 85.75 209 PHE A N 1
ATOM 1687 C CA . PHE A 1 209 ? -6.070 -16.043 4.137 1.00 85.75 209 PHE A CA 1
ATOM 1688 C C . PHE A 1 209 ? -7.193 -17.081 4.155 1.00 85.75 209 PHE A C 1
ATOM 1690 O O . PHE A 1 209 ? -8.281 -16.779 4.628 1.00 85.75 209 PHE A O 1
ATOM 1697 N N . ASP A 1 210 ? -6.916 -18.315 3.739 1.00 87.31 210 ASP A N 1
ATOM 1698 C CA . ASP A 1 210 ? -7.898 -19.406 3.765 1.00 87.31 210 ASP A CA 1
ATOM 1699 C C . ASP A 1 210 ? -8.249 -19.834 5.202 1.00 87.31 210 ASP A C 1
ATOM 1701 O O . ASP A 1 210 ? -9.325 -20.372 5.462 1.00 87.31 210 ASP A O 1
ATOM 1705 N N . GLY A 1 211 ? -7.332 -19.602 6.148 1.00 86.06 211 GLY A N 1
ATOM 1706 C CA . GLY A 1 211 ? -7.494 -19.941 7.561 1.00 86.06 211 GLY A CA 1
ATOM 1707 C C . GLY A 1 211 ? -8.319 -18.940 8.374 1.00 86.06 211 GLY A C 1
ATOM 1708 O O . GLY A 1 211 ? -8.605 -19.216 9.541 1.00 86.06 211 GLY A O 1
ATOM 1709 N N . VAL A 1 212 ? -8.696 -17.790 7.804 1.00 81.88 212 VAL A N 1
ATOM 1710 C CA . VAL A 1 212 ? -9.556 -16.805 8.474 1.00 81.88 212 VAL A CA 1
ATOM 1711 C C . VAL A 1 212 ? -10.965 -16.827 7.877 1.00 81.88 212 VAL A C 1
ATOM 1713 O O . VAL A 1 212 ? -11.107 -16.909 6.659 1.00 81.88 212 VAL A O 1
ATOM 1716 N N . PRO A 1 213 ? -12.027 -16.750 8.703 1.00 77.81 213 PRO A N 1
ATOM 1717 C CA . PRO A 1 213 ? -13.387 -16.635 8.191 1.00 77.81 213 PRO A CA 1
ATOM 1718 C C . PRO A 1 213 ? -13.523 -15.433 7.261 1.00 77.81 213 PRO A C 1
ATOM 1720 O O . PRO A 1 213 ? -12.924 -14.387 7.526 1.00 77.81 213 PRO A O 1
ATOM 1723 N N . ASP A 1 214 ? -14.352 -15.576 6.225 1.00 71.62 214 ASP A N 1
ATOM 1724 C CA . ASP A 1 214 ? -14.655 -14.482 5.307 1.00 71.62 214 ASP A CA 1
ATOM 1725 C C . ASP A 1 214 ? -15.138 -13.258 6.107 1.00 71.62 214 ASP A C 1
ATOM 1727 O O . ASP A 1 214 ? -16.178 -13.332 6.778 1.00 71.62 214 ASP A O 1
ATOM 1731 N N . PRO A 1 215 ? -14.407 -12.129 6.070 1.00 63.59 215 PRO A N 1
ATOM 1732 C CA . PRO A 1 215 ? -14.816 -10.946 6.803 1.00 63.59 215 PRO A CA 1
ATOM 1733 C C . PRO A 1 215 ? -16.184 -10.404 6.340 1.00 63.59 215 PRO A C 1
ATOM 1735 O O . PRO A 1 215 ? -16.871 -9.767 7.143 1.00 63.59 215 PRO A O 1
ATOM 1738 N N . LEU A 1 216 ? -16.634 -10.728 5.117 1.00 59.16 216 LEU A N 1
ATOM 1739 C CA . LEU A 1 216 ? -17.977 -10.408 4.612 1.00 59.16 216 LEU A CA 1
ATOM 1740 C C . LEU A 1 216 ? -19.099 -11.206 5.265 1.00 59.16 216 LEU A C 1
ATOM 1742 O O . LEU A 1 216 ? -20.238 -10.745 5.280 1.00 59.16 216 LEU A O 1
ATOM 1746 N N . ALA A 1 217 ? -18.811 -12.373 5.844 1.00 61.56 217 ALA A N 1
ATOM 1747 C CA . ALA A 1 217 ? -19.845 -13.216 6.437 1.00 61.56 217 ALA A CA 1
ATOM 1748 C C . ALA A 1 217 ? -20.533 -12.560 7.651 1.00 61.56 217 ALA A C 1
ATOM 1750 O O . ALA A 1 217 ? -21.597 -13.006 8.073 1.00 61.56 217 ALA A O 1
ATOM 1751 N N . THR A 1 218 ? -19.932 -11.511 8.229 1.00 60.91 218 THR A N 1
ATOM 1752 C CA . THR A 1 218 ? -20.436 -10.847 9.445 1.00 60.91 218 THR A CA 1
ATOM 1753 C C . THR A 1 218 ? -20.824 -9.380 9.253 1.00 60.91 218 THR A C 1
ATOM 1755 O O . THR A 1 218 ? -21.707 -8.901 9.966 1.00 60.91 218 THR A O 1
ATOM 1758 N N . HIS A 1 219 ? -20.207 -8.656 8.313 1.00 63.03 219 HIS A N 1
ATOM 1759 C CA . HIS A 1 219 ? -20.557 -7.271 7.988 1.00 63.03 219 HIS A CA 1
ATOM 1760 C C . HIS A 1 219 ? -20.021 -6.886 6.605 1.00 63.03 219 HIS A C 1
ATOM 1762 O O . HIS A 1 219 ? -18.811 -6.742 6.439 1.00 63.03 219 HIS A O 1
ATOM 1768 N N . ASP A 1 220 ? -20.914 -6.649 5.642 1.00 68.56 220 ASP A N 1
ATOM 1769 C CA . ASP A 1 220 ? -20.551 -6.074 4.346 1.00 68.56 220 ASP A CA 1
ATOM 1770 C C . ASP A 1 220 ? -20.932 -4.582 4.301 1.00 68.56 220 ASP A C 1
ATOM 1772 O O . ASP A 1 220 ? -22.110 -4.246 4.159 1.00 68.56 220 ASP A O 1
ATOM 1776 N N . PRO A 1 221 ? -19.965 -3.654 4.419 1.00 64.44 221 PRO A N 1
ATOM 1777 C CA . PRO A 1 221 ? -20.243 -2.224 4.343 1.00 64.44 221 PRO A CA 1
ATOM 1778 C C . PRO A 1 221 ? -20.626 -1.752 2.929 1.00 64.44 221 PRO A C 1
ATOM 1780 O O . PRO A 1 221 ? -20.992 -0.584 2.788 1.00 64.44 221 PRO A O 1
ATOM 1783 N N . LEU A 1 222 ? -20.529 -2.611 1.906 1.00 64.56 222 LEU A N 1
ATOM 1784 C CA . LEU A 1 222 ? -20.964 -2.342 0.532 1.00 64.56 222 LEU A CA 1
ATOM 1785 C C . LEU A 1 222 ? -22.390 -2.836 0.248 1.00 64.56 222 LEU A C 1
ATOM 1787 O O . LEU A 1 222 ? -22.992 -2.369 -0.717 1.00 64.56 222 LEU A O 1
ATOM 1791 N N . ALA A 1 223 ? -22.936 -3.741 1.068 1.00 63.50 223 ALA A N 1
ATOM 1792 C CA . ALA A 1 223 ? -24.261 -4.333 0.854 1.00 63.50 223 ALA A CA 1
ATOM 1793 C C . ALA A 1 223 ? -25.441 -3.456 1.321 1.00 63.50 223 ALA A C 1
ATOM 1795 O O . ALA A 1 223 ? -26.575 -3.727 0.928 1.00 63.50 223 ALA A O 1
ATOM 1796 N N . GLY A 1 224 ? -25.180 -2.386 2.086 1.00 52.38 224 GLY A N 1
ATOM 1797 C CA . GLY A 1 224 ? -26.207 -1.486 2.634 1.00 52.38 224 GLY A CA 1
ATOM 1798 C C . GLY A 1 224 ? -26.696 -1.890 4.017 1.00 52.38 224 GLY A C 1
ATOM 1799 O O . GLY A 1 224 ? -27.222 -3.012 4.163 1.00 52.38 224 GLY A O 1
#

Sequence (224 aa):
MPPGSSLNRLSEAYPSVPWAMSQHHVDETALSLHQPHPWAKEGLEIASCENDSWCGFLRPKTDVVGWWWLWPETVQLVQWWKADLERRLKRPLKSSERMLLTSTGSNLYRDSSRNAQSSFSNKWSRLCSRVNKAEGKNAVPGLPFGTLRDQMSNWLGGDQNRAVLASVALAHGIPHKGDKLLFKHYSNRPWAHLFEAQKEYRQLLQPIFDGVPDPLATHDPLAG

Radius of gyration: 19.86 Å; chains: 1; bounding box: 48×63×49 Å